Protein AF-A0A1R2BGS2-F1 (afdb_monomer_lite)

pLDDT: mean 71.62, std 20.68, range [29.89, 95.06]

Secondary structure (DSSP, 8-state):
----------PPP--------EEETTEEE-------HHHHHHHHHHHHHHHHHHHHHHHHHHHHHHHHHSPPPPGGG--PPPPS----HHHHHHHHHHHHHHHHHS-THHHHHHHHHHHHHHHHHHHHHHHTTTTS-HHHHHHHHHHHHHHHHHHHHHHHHHHTT-TTHHHHHHHHHHHHHHHHHHHTGGGGHHHHGGGTT---HHHHHHHHHHHHHHHHHHHHHHHHTTSS---------------HHHHHHHHTT--------------HHHHHHHHHHHHHHHHHHH-------------HHHHHHHHHHHHHTT-

Sequence (319 aa):
MVNKNKRKTKKPAKGTNKNILLQCGDIIYKLPIRSTPETKLYEQLMVELKEELEEIYFIYLEELIKRLKTPSNLLSTYEPKEFPYRIETNKINDLRNKVKKLIKGYSIKMIYNIFYITIHKFLTDIRQSLSAYENRSKDLLILSLAEALNALECSAKELGKITENMPEHAEIEAECEKITKSAFFEKILQHYEDILLQYLSCKSLIIQNMINLLKELKNPQISSEKHRNSFDSNSSSETSSNISCKSIEEIMSYIDGDGKTTQQKKTKKKSQKMQGLDKEIEKFQMLLETFKGEAVKLKPNLSNDWICSLKLRLKNNRN

Organism: NCBI:txid5963

Radius of gyration: 30.39 Å; chains: 1; bounding box: 82×94×70 Å

Structure (mmCIF, N/CA/C/O backbone):
data_AF-A0A1R2BGS2-F1
#
_entry.id   AF-A0A1R2BGS2-F1
#
loop_
_atom_site.group_PDB
_atom_site.id
_atom_site.type_symbol
_atom_site.label_atom_id
_atom_site.label_alt_id
_atom_site.label_comp_id
_atom_site.label_asym_id
_atom_site.label_entity_id
_atom_site.label_seq_id
_atom_site.pdbx_PDB_ins_code
_atom_site.Cartn_x
_atom_site.Cartn_y
_atom_site.Cartn_z
_atom_site.occupancy
_atom_site.B_iso_or_equiv
_atom_site.auth_seq_id
_atom_site.auth_comp_id
_atom_site.auth_asym_id
_atom_site.auth_atom_id
_atom_site.pdbx_PDB_model_num
ATOM 1 N N . MET A 1 1 ? -22.104 72.177 20.646 1.00 37.16 1 MET A N 1
ATOM 2 C CA . MET A 1 1 ? -21.686 71.627 19.337 1.00 37.16 1 MET A CA 1
ATOM 3 C C . MET A 1 1 ? -21.307 70.170 19.509 1.00 37.16 1 MET A C 1
ATOM 5 O O . MET A 1 1 ? -20.433 69.847 20.300 1.00 37.16 1 MET A O 1
ATOM 9 N N . VAL A 1 2 ? -22.041 69.306 18.817 1.00 32.56 2 VAL A N 1
ATOM 10 C CA . VAL A 1 2 ? -21.829 67.861 18.727 1.00 32.56 2 VAL A CA 1
ATOM 11 C C . VAL A 1 2 ? -20.697 67.613 17.736 1.00 32.56 2 VAL A C 1
ATOM 13 O O . VAL A 1 2 ? -20.792 68.087 16.610 1.00 32.56 2 VAL A O 1
ATOM 16 N N . ASN A 1 3 ? -19.683 66.829 18.107 1.00 29.89 3 ASN A N 1
ATOM 17 C CA . ASN A 1 3 ? -18.807 66.191 17.126 1.00 29.89 3 ASN A CA 1
ATOM 18 C C . ASN A 1 3 ? -18.808 64.674 17.336 1.00 29.89 3 ASN A C 1
ATOM 20 O O . ASN A 1 3 ? -18.080 64.105 18.146 1.00 29.89 3 ASN A O 1
ATOM 24 N N . LYS A 1 4 ? -19.700 64.029 16.579 1.00 36.19 4 LYS A N 1
ATOM 25 C CA . LYS A 1 4 ? -19.645 62.611 16.237 1.00 36.19 4 LYS A CA 1
ATOM 26 C C . LYS A 1 4 ? -18.516 62.439 15.221 1.00 36.19 4 LYS A C 1
ATOM 28 O O . LYS A 1 4 ? -18.566 63.101 14.196 1.00 36.19 4 LYS A O 1
ATOM 33 N N . ASN A 1 5 ? -17.595 61.496 15.431 1.00 33.12 5 ASN A N 1
ATOM 34 C CA . ASN A 1 5 ? -17.090 60.661 14.334 1.00 33.12 5 ASN A CA 1
ATOM 35 C C . ASN A 1 5 ? -16.391 59.380 14.825 1.00 33.12 5 ASN A C 1
ATOM 37 O O . ASN A 1 5 ? -15.199 59.324 15.097 1.00 33.12 5 ASN A O 1
ATOM 41 N N . LYS A 1 6 ? -17.221 58.334 14.922 1.00 36.44 6 LYS A N 1
ATOM 42 C CA . LYS A 1 6 ? -17.025 56.962 14.419 1.00 36.44 6 LYS A CA 1
ATOM 43 C C . LYS A 1 6 ? -15.587 56.411 14.421 1.00 36.44 6 LYS A C 1
ATOM 45 O O . LYS A 1 6 ? -14.926 56.369 13.385 1.00 36.44 6 LYS A O 1
ATOM 50 N N . ARG A 1 7 ? -15.189 55.773 15.528 1.00 34.81 7 ARG A N 1
ATOM 51 C CA . ARG A 1 7 ? -14.251 54.640 15.462 1.00 34.81 7 ARG A CA 1
ATOM 52 C C . ARG A 1 7 ? -14.978 53.459 14.813 1.00 34.81 7 ARG A C 1
ATOM 54 O O . ARG A 1 7 ? -15.899 52.896 15.398 1.00 34.81 7 ARG A O 1
ATOM 61 N N . LYS A 1 8 ? -14.588 53.110 13.584 1.00 36.62 8 LYS A N 1
ATOM 62 C CA . LYS A 1 8 ? -14.992 51.861 12.926 1.00 36.62 8 LYS A CA 1
ATOM 63 C C . LYS A 1 8 ? -14.414 50.695 13.732 1.00 36.62 8 LYS A C 1
ATOM 65 O O . LYS A 1 8 ? -13.235 50.379 13.600 1.00 36.62 8 LYS A O 1
ATOM 70 N N . THR A 1 9 ? -15.230 50.050 14.556 1.00 34.47 9 THR A N 1
ATOM 71 C CA . THR A 1 9 ? -14.930 48.710 15.058 1.00 34.47 9 THR A CA 1
ATOM 72 C C . THR A 1 9 ? -14.958 47.764 13.860 1.00 34.47 9 THR A C 1
ATOM 74 O O . THR A 1 9 ? -16.005 47.515 13.259 1.00 34.47 9 THR A O 1
ATOM 77 N N . LYS A 1 10 ? -13.779 47.283 13.445 1.00 35.72 10 LYS A N 1
ATOM 78 C CA . LYS A 1 10 ? -13.681 46.142 12.531 1.00 35.72 10 LYS A CA 1
ATOM 79 C C . LYS A 1 10 ? -14.466 45.001 13.178 1.00 35.72 10 LYS A C 1
ATOM 81 O O . LYS A 1 10 ? -14.095 44.535 14.251 1.00 35.72 10 LYS A O 1
ATOM 86 N N . LYS A 1 11 ? -15.563 44.583 12.540 1.00 36.84 11 LYS A N 1
ATOM 87 C CA . LYS A 1 11 ? -16.221 43.314 12.867 1.00 36.84 11 LYS A CA 1
ATOM 88 C C . LYS A 1 11 ? -15.147 42.221 12.812 1.00 36.84 11 LYS A C 1
ATOM 90 O O . LYS A 1 11 ? -14.384 42.222 11.840 1.00 36.84 11 LYS A O 1
ATOM 95 N N . PRO A 1 12 ? -15.060 41.314 13.799 1.00 35.19 12 PRO A N 1
ATOM 96 C CA . PRO A 1 12 ? -14.196 40.158 13.653 1.00 35.19 12 PRO A CA 1
ATOM 97 C C . PRO A 1 12 ? -14.675 39.410 12.410 1.00 35.19 12 PRO A C 1
ATOM 99 O O . PRO A 1 12 ? -15.870 39.133 12.256 1.00 35.19 12 PRO A O 1
ATOM 102 N N . ALA A 1 13 ? -13.754 39.193 11.473 1.00 35.19 13 ALA A N 1
ATOM 103 C CA . ALA A 1 13 ? -14.015 38.387 10.298 1.00 35.19 13 ALA A CA 1
ATOM 104 C C . ALA A 1 13 ? -14.604 37.052 10.765 1.00 35.19 13 ALA A C 1
ATOM 106 O O . ALA A 1 13 ? -14.090 36.448 11.708 1.00 35.19 13 ALA A O 1
ATOM 107 N N . LYS A 1 14 ? -15.716 36.644 10.137 1.00 36.31 14 LYS A N 1
ATOM 108 C CA . LYS A 1 14 ? -16.345 35.334 10.324 1.00 36.31 14 LYS A CA 1
ATOM 109 C C . LYS A 1 14 ? -15.242 34.281 10.378 1.00 36.31 14 LYS A C 1
ATOM 111 O O . LYS A 1 14 ? -14.540 34.088 9.387 1.00 36.31 14 LYS A O 1
ATOM 116 N N . GLY A 1 15 ? -15.096 33.649 11.541 1.00 33.12 15 GLY A N 1
ATOM 117 C CA . GLY A 1 15 ? -14.191 32.531 11.727 1.00 33.12 15 GLY A CA 1
ATOM 118 C C . GLY A 1 15 ? -14.473 31.493 10.653 1.00 33.12 15 GLY A C 1
ATOM 119 O O . GLY A 1 15 ? -15.601 31.023 10.500 1.00 33.12 15 GLY A O 1
ATOM 120 N N . THR A 1 16 ? -13.454 31.180 9.867 1.00 34.97 16 THR A N 1
ATOM 121 C CA . THR A 1 16 ? -13.433 29.983 9.043 1.00 34.97 16 THR A CA 1
ATOM 122 C C . THR A 1 16 ? -13.647 28.800 9.982 1.00 34.97 16 THR A C 1
ATOM 124 O O . THR A 1 16 ? -12.824 28.549 10.858 1.00 34.97 16 THR A O 1
ATOM 127 N N . ASN A 1 17 ? -14.780 28.105 9.841 1.00 37.28 17 ASN A N 1
ATOM 128 C CA . ASN A 1 17 ? -15.041 26.831 10.510 1.00 37.28 17 ASN A CA 1
ATOM 129 C C . ASN A 1 17 ? -13.946 25.837 10.093 1.00 37.28 17 ASN A C 1
ATOM 131 O O . ASN A 1 17 ? -14.041 25.190 9.045 1.00 37.28 17 ASN A O 1
ATOM 135 N N . LYS A 1 18 ? -12.880 25.755 10.892 1.00 45.91 18 LYS A N 1
ATOM 136 C CA . LYS A 1 18 ? -11.791 24.790 10.746 1.00 45.91 18 LYS A CA 1
ATOM 137 C C . LYS A 1 18 ? -12.262 23.431 11.272 1.00 45.91 18 LYS A C 1
ATOM 139 O O . LYS A 1 18 ? -11.853 23.006 12.339 1.00 45.91 18 LYS A O 1
ATOM 144 N N . ASN A 1 19 ? -13.119 22.760 10.507 1.00 51.31 19 ASN A N 1
ATOM 145 C CA . ASN A 1 19 ? -13.462 21.349 10.727 1.00 51.31 19 ASN A CA 1
ATOM 146 C C . ASN A 1 19 ? -12.681 20.458 9.748 1.00 51.31 19 ASN A C 1
ATOM 148 O O . ASN A 1 19 ? -13.255 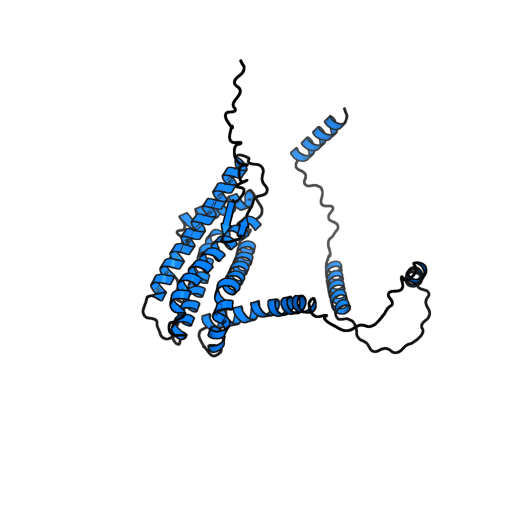19.534 9.188 1.00 51.31 19 ASN A O 1
ATOM 152 N N . ILE A 1 20 ? -11.427 20.794 9.434 1.00 52.06 20 ILE A N 1
ATOM 153 C CA . ILE A 1 20 ? -10.569 19.980 8.561 1.00 52.06 20 ILE A CA 1
ATOM 154 C C . ILE A 1 20 ? -9.674 19.164 9.477 1.00 52.06 20 ILE A C 1
ATOM 156 O O . ILE A 1 20 ? -8.876 19.748 10.204 1.00 52.06 20 ILE A O 1
ATOM 160 N N . LEU A 1 21 ? -9.850 17.846 9.467 1.00 58.34 21 LEU A N 1
ATOM 161 C CA . LEU A 1 21 ? -9.182 16.953 10.411 1.00 58.34 21 LEU A CA 1
ATOM 162 C C . LEU A 1 21 ? -8.123 16.078 9.758 1.00 58.34 21 LEU A C 1
ATOM 164 O O . LEU A 1 21 ? -7.076 15.842 10.345 1.00 58.34 21 LEU A O 1
ATOM 168 N N . LEU A 1 22 ? -8.368 15.644 8.525 1.00 59.66 22 LEU A N 1
ATOM 169 C CA . LEU A 1 22 ? -7.392 14.922 7.722 1.00 59.66 22 LEU A CA 1
ATOM 170 C C . LEU A 1 22 ? -7.464 15.486 6.301 1.00 59.66 22 LEU A C 1
ATOM 172 O O . LEU A 1 22 ? -8.553 15.594 5.730 1.00 59.66 22 LEU A O 1
ATOM 176 N N . GLN A 1 23 ? -6.317 15.890 5.757 1.00 55.41 23 GLN A N 1
ATOM 177 C CA . GLN A 1 23 ? -6.204 16.416 4.400 1.00 55.41 23 GLN A CA 1
ATOM 178 C C . GLN A 1 23 ? -5.128 15.652 3.628 1.00 55.41 23 GLN A C 1
ATOM 180 O O . GLN A 1 23 ? -4.013 15.485 4.122 1.00 55.41 23 GLN A O 1
ATOM 185 N N . CYS A 1 24 ? -5.466 15.225 2.412 1.00 45.88 24 CYS A N 1
ATOM 186 C CA . CYS A 1 24 ? -4.525 14.694 1.428 1.00 45.88 24 CYS A CA 1
ATOM 187 C C . CYS A 1 24 ? -4.836 15.319 0.065 1.00 45.88 24 CYS A C 1
ATOM 189 O O . CYS A 1 24 ? -5.821 14.948 -0.576 1.00 45.88 24 CYS A O 1
ATOM 191 N N . GLY A 1 25 ? -4.033 16.296 -0.367 1.00 57.59 25 GLY A N 1
ATOM 192 C CA . GLY A 1 25 ? -4.337 17.090 -1.563 1.00 57.59 25 GLY A CA 1
ATOM 193 C C . GLY A 1 25 ? -5.696 17.795 -1.442 1.00 57.59 25 GLY A C 1
ATOM 194 O O . GLY A 1 25 ? -5.944 18.501 -0.459 1.00 57.59 25 GLY A O 1
ATOM 195 N N . ASP A 1 26 ? -6.584 17.560 -2.412 1.00 47.06 26 ASP A N 1
ATOM 196 C CA . ASP A 1 26 ? -7.940 18.133 -2.464 1.00 47.06 26 ASP A CA 1
ATOM 197 C C . ASP A 1 26 ? -8.955 17.418 -1.554 1.00 47.06 26 ASP A C 1
ATOM 199 O O . ASP A 1 26 ? -10.082 17.883 -1.367 1.00 47.06 26 ASP A O 1
ATOM 203 N N . ILE A 1 27 ? -8.580 16.277 -0.969 1.00 49.72 27 ILE A N 1
ATOM 204 C CA . ILE A 1 27 ? -9.484 15.470 -0.152 1.00 49.72 27 ILE A CA 1
ATOM 205 C C . ILE A 1 27 ? -9.452 15.996 1.279 1.00 49.72 27 ILE A C 1
ATOM 207 O O . ILE A 1 27 ? -8.460 15.848 1.992 1.00 49.72 27 ILE A O 1
ATOM 211 N N . ILE A 1 28 ? -10.562 16.608 1.692 1.00 55.59 28 ILE A N 1
ATOM 212 C CA . ILE A 1 28 ? -10.767 17.171 3.027 1.00 55.59 28 ILE A CA 1
ATOM 213 C C . ILE A 1 28 ? -11.784 16.310 3.771 1.00 55.59 28 ILE A C 1
ATOM 215 O O . ILE A 1 28 ? -12.975 16.331 3.455 1.00 55.59 28 ILE A O 1
ATOM 219 N N . TYR A 1 29 ? -11.338 15.614 4.816 1.00 55.38 29 TYR A N 1
ATOM 220 C CA . TYR A 1 29 ? -12.243 14.936 5.735 1.00 55.38 29 TYR A CA 1
ATOM 221 C C . TYR A 1 29 ? -12.669 15.877 6.860 1.00 55.38 29 TYR A C 1
ATOM 223 O O . TYR A 1 29 ? -11.852 16.361 7.651 1.00 55.38 29 TYR A O 1
ATOM 231 N N . LYS A 1 30 ? -13.983 16.119 6.921 1.00 55.41 30 LYS A N 1
ATOM 232 C CA . LYS A 1 30 ? -14.640 16.836 8.014 1.00 55.41 30 LYS A CA 1
ATOM 233 C C . LYS A 1 30 ? -15.424 15.848 8.860 1.00 55.41 30 LYS A C 1
ATOM 235 O O . LYS A 1 30 ? -16.316 15.172 8.350 1.00 55.41 30 LYS A O 1
ATOM 240 N N . LEU A 1 31 ? -15.113 15.780 10.148 1.00 52.97 31 LEU A N 1
ATOM 241 C CA . LEU A 1 31 ? -15.917 15.007 11.085 1.00 52.97 31 LEU A CA 1
ATOM 242 C C . LEU A 1 31 ? -17.226 15.743 11.400 1.00 52.97 31 LEU A C 1
ATOM 244 O O . LEU A 1 31 ? -17.207 16.955 11.640 1.00 52.97 31 LEU A O 1
ATOM 248 N N . PRO A 1 32 ? -18.367 15.040 11.446 1.00 47.41 32 PRO A N 1
ATOM 249 C CA . PRO A 1 32 ? -19.623 15.609 11.899 1.00 47.41 32 PRO A CA 1
ATOM 250 C C . PRO A 1 32 ? -19.725 15.430 13.418 1.00 47.41 32 PRO A C 1
ATOM 252 O O . PRO A 1 32 ? -20.444 14.547 13.874 1.00 47.41 32 PRO A O 1
ATOM 255 N N . ILE A 1 33 ? -18.968 16.180 14.229 1.00 55.62 33 ILE A N 1
ATOM 256 C CA . ILE A 1 33 ? -19.011 15.958 15.685 1.00 55.62 33 ILE A CA 1
ATOM 257 C C . ILE A 1 33 ? -19.011 17.260 16.485 1.00 55.62 33 ILE A C 1
ATOM 259 O O . ILE A 1 33 ? -18.315 18.224 16.177 1.00 55.62 33 ILE A O 1
ATOM 263 N N . ARG A 1 34 ? -19.848 17.284 17.529 1.00 54.69 34 ARG A N 1
ATOM 264 C CA . ARG A 1 34 ? -19.859 18.312 18.575 1.00 54.69 34 ARG A CA 1
ATOM 265 C C . ARG A 1 34 ? -18.596 18.149 19.424 1.00 54.69 34 ARG A C 1
ATOM 267 O O . ARG A 1 34 ? -1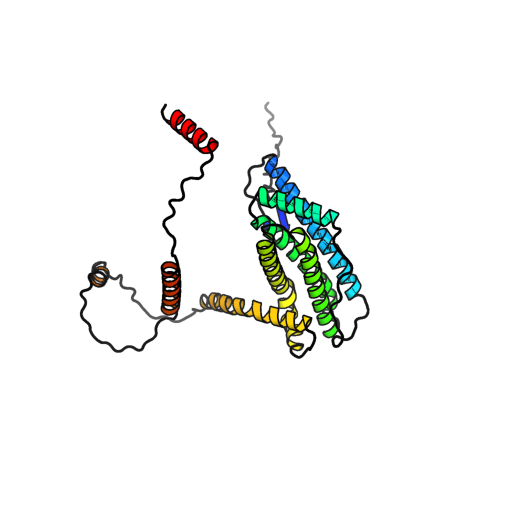8.355 17.060 19.921 1.00 54.69 34 ARG A O 1
ATOM 274 N N . SER A 1 35 ? -17.834 19.224 19.619 1.00 57.25 35 SER A N 1
ATOM 275 C CA . SER A 1 35 ? -16.598 19.230 20.416 1.00 57.25 35 SER A CA 1
ATOM 276 C C . SER A 1 35 ? -16.854 18.832 21.882 1.00 57.25 35 SER A C 1
ATOM 278 O O . SER A 1 35 ? -17.179 19.693 22.703 1.00 57.25 35 SER A O 1
ATOM 280 N N . THR A 1 36 ? -16.653 17.560 22.228 1.00 66.88 36 THR A N 1
ATOM 281 C CA . THR A 1 36 ? -16.534 17.065 23.609 1.00 66.88 36 THR A CA 1
ATOM 282 C C . THR A 1 36 ? -15.062 16.746 23.934 1.00 66.88 36 THR A C 1
ATOM 284 O O . THR A 1 36 ? -14.225 16.666 23.032 1.00 66.88 36 THR A O 1
ATOM 287 N N . PRO A 1 37 ? -14.679 16.593 25.215 1.00 66.06 37 PRO A N 1
ATOM 288 C CA . PRO A 1 37 ? -13.316 16.187 25.580 1.00 66.06 37 PRO A CA 1
ATOM 289 C C . PRO A 1 37 ? -12.913 14.827 24.989 1.00 66.06 37 PRO A C 1
ATOM 291 O O . PRO A 1 37 ? -11.786 14.660 24.531 1.00 66.06 37 PRO A O 1
ATOM 294 N N . GLU A 1 38 ? -13.852 13.882 24.936 1.00 66.81 38 GLU A N 1
ATOM 295 C CA . GLU A 1 38 ? -13.651 12.551 24.352 1.00 66.81 38 GLU A CA 1
ATOM 296 C C . GLU A 1 38 ? -13.412 12.623 22.841 1.00 66.81 38 GLU A C 1
ATOM 298 O O . GLU A 1 38 ? -12.536 11.933 22.321 1.00 66.81 38 GLU A O 1
ATOM 303 N N . THR A 1 39 ? -14.125 13.507 22.132 1.00 69.62 39 THR A N 1
ATOM 304 C CA . THR A 1 39 ? -13.922 13.675 20.688 1.00 69.62 39 THR A CA 1
ATOM 305 C C . THR A 1 39 ? -12.572 14.307 20.390 1.00 69.62 39 THR A C 1
ATOM 307 O O . THR A 1 39 ? -11.933 13.900 19.432 1.00 69.62 39 THR A O 1
ATOM 310 N N . LYS A 1 40 ? -12.076 15.223 21.232 1.00 73.88 40 LYS A N 1
ATOM 311 C CA . LYS A 1 40 ? -10.726 15.795 21.074 1.00 73.88 40 LYS A CA 1
ATOM 312 C C . LYS A 1 40 ? -9.619 14.756 21.248 1.00 73.88 40 LYS A C 1
ATOM 314 O O . LYS A 1 40 ? -8.672 14.745 20.470 1.00 73.88 40 LYS A O 1
ATOM 319 N N . LEU A 1 41 ? -9.746 13.870 22.239 1.00 74.88 41 LEU A N 1
ATOM 320 C CA . LEU A 1 41 ? -8.793 12.772 22.436 1.00 74.88 41 LEU A CA 1
ATOM 321 C C . LEU A 1 41 ? -8.789 11.826 21.224 1.00 74.88 41 LEU A C 1
ATOM 323 O O . LEU A 1 41 ? -7.743 11.355 20.788 1.00 74.88 41 LEU A O 1
ATOM 327 N N . TYR A 1 42 ? -9.969 11.570 20.661 1.00 76.56 42 TYR A N 1
ATOM 328 C CA . TYR A 1 42 ? -10.133 10.731 19.480 1.00 76.56 42 TYR A CA 1
ATOM 329 C C . TYR A 1 42 ? -9.536 11.375 18.217 1.00 76.56 42 TYR A C 1
ATOM 331 O O . TYR A 1 42 ? -8.832 10.719 17.453 1.00 76.56 42 TYR A O 1
ATOM 339 N N . GLU A 1 43 ? -9.777 12.672 18.019 1.00 77.69 43 GLU A N 1
ATOM 340 C CA . GLU A 1 43 ? -9.159 13.491 16.971 1.00 77.69 43 GLU A CA 1
ATOM 341 C C . GLU A 1 43 ? -7.636 13.437 17.034 1.00 77.69 43 GLU A C 1
ATOM 343 O O . GLU A 1 43 ? -6.986 13.193 16.018 1.00 77.69 43 GLU A O 1
ATOM 348 N N . GLN A 1 44 ? -7.079 13.576 18.233 1.00 83.38 44 GLN A N 1
ATOM 349 C CA . GLN A 1 44 ? -5.647 13.468 18.453 1.00 83.38 44 GLN A CA 1
ATOM 350 C C . GLN A 1 44 ? -5.114 12.073 18.087 1.00 83.38 44 GLN A C 1
ATOM 352 O O . GLN A 1 44 ? -4.152 11.979 17.333 1.00 83.38 44 GLN A O 1
ATOM 357 N N . LEU A 1 45 ? -5.782 10.995 18.516 1.00 85.69 45 LEU A N 1
ATOM 358 C CA . LEU A 1 45 ? -5.389 9.624 18.161 1.00 85.69 45 LEU A CA 1
ATOM 359 C C . LEU A 1 45 ? -5.395 9.371 16.645 1.00 85.69 45 LEU A C 1
ATOM 361 O O . LEU A 1 45 ? -4.569 8.607 16.150 1.00 85.69 45 LEU A O 1
ATOM 365 N N . MET A 1 46 ? -6.318 9.990 15.901 1.00 84.19 46 MET A N 1
ATOM 366 C CA . MET A 1 46 ? -6.347 9.880 14.438 1.00 84.19 46 MET A CA 1
ATOM 367 C C . MET A 1 46 ? -5.163 10.588 13.784 1.00 84.19 46 MET A C 1
ATOM 369 O O . MET A 1 46 ? -4.589 10.054 12.836 1.00 84.19 46 MET A O 1
ATOM 373 N N . VAL A 1 47 ? -4.815 11.780 14.273 1.00 86.50 47 VAL A N 1
ATOM 374 C CA . VAL A 1 47 ? -3.660 12.538 13.778 1.00 86.50 47 VAL A CA 1
ATOM 375 C C . VAL A 1 47 ? -2.369 11.785 14.086 1.00 86.50 47 VAL A C 1
ATOM 377 O O . VAL A 1 47 ? -1.596 11.546 13.166 1.00 86.50 47 VAL A O 1
ATOM 380 N N . GLU A 1 48 ? -2.196 11.316 15.323 1.00 90.06 48 GLU A N 1
ATOM 381 C CA . GLU A 1 48 ? -1.027 10.533 15.743 1.00 90.06 48 GLU A CA 1
ATOM 382 C C . GLU A 1 48 ? -0.872 9.256 14.908 1.00 90.06 48 GLU A C 1
ATOM 384 O O . GLU A 1 48 ? 0.203 8.992 14.373 1.00 90.06 48 GLU A O 1
ATOM 389 N N . LEU A 1 49 ? -1.952 8.482 14.723 1.00 91.62 49 LEU A N 1
ATOM 390 C CA . LEU A 1 49 ? -1.894 7.273 13.898 1.00 91.62 49 LEU A CA 1
ATOM 391 C C . LEU A 1 49 ? -1.525 7.603 12.446 1.00 91.62 49 LEU A C 1
ATOM 393 O O . LEU A 1 49 ? -0.704 6.910 11.851 1.00 91.62 49 LEU A O 1
ATOM 397 N N . LYS A 1 50 ? -2.118 8.652 11.864 1.00 91.81 50 LYS A N 1
ATOM 398 C CA . LYS A 1 50 ? -1.780 9.095 10.506 1.00 91.81 50 LYS A CA 1
ATOM 399 C C . LYS A 1 50 ? -0.299 9.466 10.405 1.00 91.81 50 LYS A C 1
ATOM 401 O O . LYS A 1 50 ? 0.356 9.029 9.466 1.00 91.81 50 LYS A O 1
ATOM 406 N N . GLU A 1 51 ? 0.210 10.278 11.325 1.00 91.56 51 GLU A N 1
ATOM 407 C CA . GLU A 1 51 ? 1.597 10.755 11.314 1.00 91.56 51 GLU A CA 1
ATOM 408 C C . GLU A 1 51 ? 2.597 9.605 11.458 1.00 91.56 51 GLU A C 1
ATOM 410 O O . GLU A 1 51 ? 3.557 9.536 10.695 1.00 91.56 51 GLU A O 1
ATOM 415 N N . GLU A 1 52 ? 2.338 8.646 12.347 1.00 93.94 52 GLU A N 1
ATOM 416 C CA . GLU A 1 52 ? 3.213 7.482 12.523 1.00 93.94 52 GLU A CA 1
ATOM 417 C C . GLU A 1 52 ? 3.202 6.542 11.307 1.00 93.94 52 GLU A C 1
ATOM 419 O O . GLU A 1 52 ? 4.238 5.978 10.949 1.00 93.94 52 GLU A O 1
ATOM 424 N N . LEU A 1 53 ? 2.054 6.384 10.639 1.00 93.56 53 LEU A N 1
ATOM 425 C CA . LEU A 1 53 ? 1.973 5.644 9.377 1.00 93.56 53 LEU A CA 1
ATOM 426 C C . LEU A 1 53 ? 2.723 6.370 8.251 1.00 93.56 53 LEU A C 1
ATOM 428 O O . LEU A 1 53 ? 3.429 5.728 7.475 1.00 93.56 53 LEU A O 1
ATOM 432 N N . GLU A 1 54 ? 2.602 7.697 8.164 1.00 93.81 54 GLU A N 1
ATOM 433 C CA . GLU A 1 54 ? 3.367 8.507 7.208 1.00 93.81 54 GLU A CA 1
ATOM 434 C C . GLU A 1 54 ? 4.876 8.418 7.459 1.00 93.81 54 GLU A C 1
ATOM 436 O O . GLU A 1 54 ? 5.638 8.324 6.501 1.00 93.81 54 GLU A O 1
ATOM 441 N N . GLU A 1 55 ? 5.313 8.395 8.718 1.00 93.88 55 GLU A N 1
ATOM 442 C CA . GLU A 1 55 ? 6.719 8.212 9.086 1.00 93.88 55 GLU A CA 1
ATOM 443 C C . GLU A 1 55 ? 7.248 6.847 8.619 1.00 93.88 55 GLU A C 1
ATOM 445 O O . GLU A 1 55 ? 8.331 6.763 8.042 1.00 93.88 55 GLU A O 1
ATOM 450 N N . ILE A 1 56 ? 6.467 5.776 8.802 1.00 94.12 56 ILE A N 1
ATOM 451 C CA . ILE A 1 56 ? 6.826 4.445 8.294 1.00 94.12 56 ILE A CA 1
ATOM 452 C C . ILE A 1 56 ? 6.975 4.487 6.769 1.00 94.12 56 ILE A C 1
ATOM 454 O O . ILE A 1 56 ? 8.006 4.066 6.245 1.00 94.12 56 ILE A O 1
ATOM 458 N N . TYR A 1 57 ? 5.988 5.030 6.052 1.00 95.06 57 TYR A N 1
ATOM 459 C CA . TYR A 1 57 ? 6.058 5.162 4.594 1.00 95.06 57 TYR A CA 1
ATOM 460 C C . TYR A 1 57 ? 7.236 6.025 4.131 1.00 95.06 57 TYR A C 1
ATOM 462 O O . TYR A 1 57 ? 7.857 5.717 3.115 1.00 95.06 57 TYR A O 1
ATOM 470 N N . PHE A 1 58 ? 7.590 7.066 4.884 1.00 94.69 58 PHE A N 1
ATOM 471 C CA . PHE A 1 58 ? 8.740 7.910 4.584 1.00 94.69 58 PHE A CA 1
ATOM 472 C C . PHE A 1 58 ? 10.058 7.123 4.624 1.00 94.69 58 PHE A C 1
ATOM 474 O O . PHE A 1 58 ? 10.876 7.270 3.720 1.00 94.69 58 PHE A O 1
ATOM 481 N N . ILE A 1 59 ? 10.239 6.215 5.589 1.00 94.94 59 ILE A N 1
ATOM 482 C CA . ILE A 1 59 ? 11.430 5.349 5.652 1.00 94.94 59 ILE A CA 1
ATOM 483 C C . ILE A 1 59 ? 11.528 4.453 4.404 1.00 94.94 59 ILE A C 1
ATOM 485 O O . ILE A 1 59 ? 12.604 4.309 3.818 1.00 94.94 59 ILE A O 1
ATOM 489 N N . TYR A 1 60 ? 10.402 3.888 3.953 1.00 94.75 60 TYR A N 1
ATOM 490 C CA . TYR A 1 60 ? 10.355 3.119 2.704 1.00 94.75 60 TYR A CA 1
ATOM 491 C C . TYR A 1 60 ? 10.659 3.977 1.476 1.00 94.75 60 TYR A C 1
ATOM 493 O O . TYR A 1 60 ? 11.368 3.522 0.577 1.00 94.75 60 TYR A O 1
ATOM 501 N N . LEU A 1 61 ? 10.157 5.213 1.438 1.00 94.31 61 LEU A N 1
ATOM 502 C CA . LEU A 1 61 ? 10.429 6.156 0.357 1.00 94.31 61 LEU A CA 1
ATOM 503 C C . LEU A 1 61 ? 11.920 6.504 0.283 1.00 94.31 61 LEU A C 1
ATOM 505 O O . LEU A 1 61 ? 12.500 6.483 -0.802 1.00 94.31 61 LEU A O 1
ATOM 509 N N . GLU A 1 62 ? 12.561 6.797 1.415 1.00 94.38 62 GLU A N 1
ATOM 510 C CA . GLU A 1 62 ? 13.995 7.094 1.449 1.00 94.38 62 GLU A CA 1
ATOM 511 C C . GLU A 1 62 ? 14.831 5.917 0.947 1.00 94.38 62 GLU A C 1
ATOM 513 O O . GLU A 1 62 ? 15.767 6.100 0.163 1.00 94.38 62 GLU A O 1
ATOM 518 N N . GLU A 1 63 ? 14.490 4.706 1.380 1.00 93.25 63 GLU A N 1
ATOM 519 C CA . GLU A 1 63 ? 15.178 3.494 0.949 1.00 93.25 63 GLU A CA 1
ATOM 520 C C . GLU A 1 63 ? 14.965 3.224 -0.545 1.00 93.25 63 GLU A C 1
ATOM 522 O O . GLU A 1 63 ? 15.920 2.910 -1.258 1.00 93.25 63 GLU A O 1
ATOM 527 N N . LEU A 1 64 ? 13.749 3.440 -1.056 1.00 92.75 64 LEU A N 1
ATOM 528 C CA . LEU A 1 64 ? 13.463 3.382 -2.487 1.00 92.75 64 LEU A CA 1
ATOM 529 C C . LEU A 1 64 ? 14.350 4.377 -3.246 1.00 92.75 64 LEU A C 1
ATOM 531 O O . LEU A 1 64 ? 15.050 3.992 -4.178 1.00 92.75 64 LEU A O 1
ATOM 535 N N . ILE A 1 65 ? 14.402 5.640 -2.816 1.00 91.44 65 ILE A N 1
ATOM 536 C CA . ILE A 1 65 ? 15.223 6.677 -3.457 1.00 91.44 65 ILE A CA 1
ATOM 537 C C . ILE A 1 65 ? 16.712 6.294 -3.458 1.00 91.44 65 ILE A C 1
ATOM 539 O O . ILE A 1 65 ? 17.407 6.555 -4.445 1.00 91.44 65 ILE A O 1
ATOM 543 N N . LYS A 1 66 ? 17.224 5.671 -2.388 1.00 90.19 66 LYS A N 1
ATOM 544 C CA . LYS A 1 66 ? 18.606 5.158 -2.341 1.00 90.19 66 LYS A CA 1
ATOM 545 C C . LYS A 1 66 ? 18.829 4.059 -3.382 1.00 90.19 66 LYS A C 1
ATOM 547 O O . LYS A 1 66 ? 19.810 4.114 -4.126 1.00 90.19 66 LYS A O 1
ATOM 552 N N . ARG A 1 67 ? 17.904 3.103 -3.490 1.00 88.12 67 ARG A N 1
ATOM 553 C CA . ARG A 1 67 ? 17.968 2.015 -4.479 1.00 88.12 67 ARG A CA 1
ATOM 554 C C . ARG A 1 67 ? 17.913 2.535 -5.912 1.00 88.12 67 ARG A C 1
ATOM 556 O O . ARG A 1 67 ? 18.743 2.130 -6.718 1.00 88.12 67 ARG A O 1
ATOM 563 N N . LEU A 1 68 ? 17.045 3.506 -6.203 1.00 87.38 68 LEU A N 1
ATOM 564 C CA . LEU A 1 68 ? 16.930 4.124 -7.533 1.00 87.38 68 LEU A CA 1
ATOM 565 C C . LEU A 1 68 ? 18.203 4.869 -7.982 1.00 87.38 68 LEU A C 1
ATOM 567 O O . LEU A 1 68 ? 18.444 5.025 -9.178 1.00 87.38 68 LEU A O 1
ATOM 571 N N . LYS A 1 69 ? 19.033 5.334 -7.038 1.00 84.81 69 LYS A N 1
ATOM 572 C CA . LYS A 1 69 ? 20.328 5.977 -7.329 1.00 84.81 69 LYS A CA 1
ATOM 573 C C . LYS A 1 69 ? 21.461 4.979 -7.574 1.00 84.81 69 LYS A C 1
ATOM 575 O O . LYS A 1 69 ? 22.502 5.371 -8.098 1.00 84.81 69 LYS A O 1
ATOM 580 N N . THR A 1 70 ? 21.289 3.721 -7.178 1.00 79.38 70 THR A N 1
ATOM 581 C CA . THR A 1 70 ? 22.319 2.688 -7.324 1.00 79.38 70 THR A CA 1
ATOM 582 C C . THR A 1 70 ? 22.364 2.234 -8.788 1.00 79.38 70 THR A C 1
ATOM 584 O O . THR A 1 70 ? 21.299 2.053 -9.382 1.00 79.38 70 THR A O 1
ATOM 587 N N . PRO A 1 71 ? 23.548 2.067 -9.412 1.00 63.91 71 PRO A N 1
ATOM 588 C CA . PRO A 1 71 ? 23.641 1.577 -10.785 1.00 63.91 71 PRO A CA 1
ATOM 589 C C . PRO A 1 71 ? 22.903 0.242 -10.912 1.00 63.91 71 PRO A C 1
ATOM 591 O O . PRO A 1 71 ? 23.169 -0.713 -10.183 1.00 63.91 71 PRO A O 1
ATOM 594 N N . SER A 1 72 ? 21.912 0.226 -11.796 1.00 64.94 72 SER A N 1
ATOM 595 C CA . SER A 1 72 ? 20.917 -0.833 -11.879 1.00 64.94 72 SER A CA 1
ATOM 596 C C . SER A 1 72 ? 21.456 -2.085 -12.564 1.00 64.94 72 SER A C 1
ATOM 598 O O . SER A 1 72 ? 22.149 -2.000 -13.580 1.00 64.94 72 SER A O 1
ATOM 600 N N . ASN A 1 73 ? 21.022 -3.247 -12.075 1.00 61.34 73 ASN A N 1
ATOM 601 C CA . ASN A 1 73 ? 21.084 -4.497 -12.827 1.00 61.34 73 ASN A CA 1
ATOM 602 C C . ASN A 1 73 ? 20.283 -4.383 -14.136 1.00 61.34 73 ASN A C 1
ATOM 604 O O . ASN A 1 73 ? 19.357 -3.579 -14.244 1.00 61.34 73 ASN A O 1
ATOM 608 N N . LEU A 1 74 ? 20.626 -5.206 -15.128 1.00 66.38 74 LEU A N 1
ATOM 609 C CA . LEU A 1 74 ? 19.819 -5.362 -16.338 1.00 66.38 74 LEU A CA 1
ATOM 610 C C . LEU A 1 74 ? 18.383 -5.763 -15.963 1.00 66.38 74 LEU A C 1
ATOM 612 O O . LEU A 1 74 ? 18.175 -6.590 -15.078 1.00 66.38 74 LEU A O 1
ATOM 616 N N . LEU A 1 75 ? 17.391 -5.231 -16.681 1.00 70.62 75 LEU A N 1
ATOM 617 C CA . LEU A 1 75 ? 15.972 -5.562 -16.488 1.00 70.62 75 LEU A CA 1
ATOM 618 C C . LEU A 1 75 ? 15.702 -7.078 -16.507 1.00 70.62 75 LEU A C 1
ATOM 620 O O . LEU A 1 75 ? 14.832 -7.576 -15.797 1.00 70.62 75 LEU A O 1
ATOM 624 N N . SER A 1 76 ? 16.475 -7.819 -17.303 1.00 67.88 76 SER A N 1
ATOM 625 C CA . SER A 1 76 ? 16.386 -9.274 -17.445 1.00 67.88 76 SER A CA 1
ATOM 626 C C . SER A 1 76 ? 16.806 -10.063 -16.201 1.00 67.88 76 SER A C 1
ATOM 628 O O . SER A 1 76 ? 16.435 -11.228 -16.091 1.00 67.88 76 SER A O 1
ATOM 630 N N . THR A 1 77 ? 17.558 -9.456 -15.282 1.00 71.19 77 THR A N 1
ATOM 631 C CA . THR A 1 77 ? 18.045 -10.082 -14.041 1.00 71.19 77 THR A CA 1
ATOM 632 C C . THR A 1 77 ? 17.454 -9.432 -12.792 1.00 71.19 77 THR A C 1
ATOM 634 O O . THR A 1 77 ? 17.955 -9.629 -11.685 1.00 71.19 77 THR A O 1
ATOM 637 N N . TYR A 1 78 ? 16.400 -8.628 -12.958 1.00 78.44 78 TYR A N 1
ATOM 638 C CA . TYR A 1 78 ? 15.748 -7.961 -11.846 1.00 78.44 78 TYR A CA 1
ATOM 639 C C . TYR A 1 78 ? 14.952 -8.945 -10.988 1.00 78.44 78 TYR A C 1
ATOM 641 O O . TYR A 1 78 ? 13.961 -9.524 -11.441 1.00 78.44 78 TYR A O 1
ATOM 649 N N . GLU A 1 79 ? 15.360 -9.054 -9.727 1.00 79.31 79 GLU A N 1
ATOM 650 C CA . GLU A 1 79 ? 14.638 -9.768 -8.682 1.00 79.31 79 GLU A CA 1
ATOM 651 C C . GLU A 1 79 ? 14.279 -8.794 -7.551 1.00 79.31 79 GLU A C 1
ATOM 653 O O . GLU A 1 79 ? 15.170 -8.085 -7.061 1.00 79.31 79 GLU A O 1
ATOM 658 N N . PRO A 1 80 ? 13.003 -8.745 -7.122 1.00 81.69 80 PRO A N 1
ATOM 659 C CA . PRO A 1 80 ? 12.583 -7.906 -6.007 1.00 81.69 80 PRO A CA 1
ATOM 660 C C . PRO A 1 80 ? 13.330 -8.294 -4.729 1.00 81.69 80 PRO A C 1
ATOM 662 O O . PRO A 1 80 ? 13.251 -9.431 -4.263 1.00 81.69 80 PRO A O 1
ATOM 665 N N . LYS A 1 81 ? 14.062 -7.343 -4.147 1.00 84.75 81 LYS A N 1
ATOM 666 C CA . LYS A 1 81 ? 14.754 -7.535 -2.867 1.00 84.75 81 LYS A CA 1
ATOM 667 C C . LYS A 1 81 ? 13.912 -6.985 -1.733 1.00 84.75 81 LYS A C 1
ATOM 669 O O . LYS A 1 81 ? 13.433 -5.852 -1.825 1.00 84.75 81 LYS A O 1
ATOM 674 N N . GLU A 1 82 ? 13.821 -7.723 -0.631 1.00 85.88 82 GLU A N 1
ATOM 675 C CA . GLU A 1 82 ? 13.167 -7.219 0.575 1.00 85.88 82 GLU A CA 1
ATOM 676 C C . GLU A 1 82 ? 13.793 -5.896 1.039 1.00 85.88 82 GLU A C 1
ATOM 678 O O . GLU A 1 82 ? 15.000 -5.660 0.906 1.00 85.88 82 GLU A O 1
ATOM 683 N N . PHE A 1 83 ? 12.959 -5.014 1.580 1.00 87.88 83 PHE A N 1
ATOM 684 C CA . PHE A 1 83 ? 13.417 -3.798 2.241 1.00 87.88 83 PHE A CA 1
ATOM 685 C C . PHE A 1 83 ? 13.986 -4.145 3.628 1.00 87.88 83 PHE A C 1
ATOM 687 O O . PHE A 1 83 ? 13.388 -4.950 4.343 1.00 87.88 83 PHE A O 1
ATOM 694 N N . PRO A 1 84 ? 15.133 -3.559 4.027 1.00 85.69 84 PRO A N 1
ATOM 695 C CA . PRO A 1 84 ? 15.795 -3.892 5.290 1.00 85.69 84 PRO A CA 1
ATOM 696 C C . PRO A 1 84 ? 15.004 -3.417 6.512 1.00 85.69 84 PRO A C 1
ATOM 698 O O . PRO A 1 84 ? 15.152 -3.972 7.599 1.00 85.69 84 PRO A O 1
ATOM 701 N N . TYR A 1 85 ? 14.177 -2.383 6.346 1.00 89.88 85 TYR A N 1
ATOM 702 C CA . TYR A 1 85 ? 13.390 -1.829 7.433 1.00 89.88 85 TYR A CA 1
ATOM 703 C C . TYR A 1 85 ? 12.297 -2.803 7.884 1.00 89.88 85 TYR A C 1
ATOM 705 O O . TYR A 1 85 ? 11.515 -3.308 7.077 1.00 89.88 85 TYR A O 1
ATOM 713 N N . ARG A 1 86 ? 12.237 -3.026 9.198 1.00 92.50 86 ARG A N 1
ATOM 714 C CA . ARG A 1 86 ? 11.191 -3.777 9.895 1.00 92.50 86 ARG A CA 1
ATOM 715 C C . ARG A 1 86 ? 10.691 -2.916 11.045 1.00 92.50 86 ARG A C 1
ATOM 717 O O . ARG A 1 86 ? 11.500 -2.310 11.747 1.00 92.50 86 ARG A O 1
ATOM 724 N N . ILE A 1 87 ? 9.376 -2.856 11.240 1.00 90.12 87 ILE A N 1
ATOM 725 C CA . ILE A 1 87 ? 8.809 -2.052 12.327 1.00 90.12 87 ILE A CA 1
ATOM 726 C C . ILE A 1 87 ? 9.128 -2.749 13.652 1.00 90.12 87 ILE A C 1
ATOM 728 O O . ILE A 1 87 ? 8.880 -3.944 13.816 1.00 90.12 87 ILE A O 1
ATOM 732 N N . GLU A 1 88 ? 9.671 -2.003 14.609 1.00 91.88 88 GLU A N 1
ATOM 733 C CA . GLU A 1 88 ? 9.968 -2.532 15.937 1.00 91.88 88 GLU A CA 1
ATOM 734 C C . GLU A 1 88 ? 8.704 -3.054 16.629 1.00 91.88 88 GLU A C 1
ATOM 736 O O . GLU A 1 88 ? 7.655 -2.406 16.612 1.00 91.88 88 GLU A O 1
ATOM 741 N N . THR A 1 89 ? 8.809 -4.190 17.322 1.00 92.75 89 THR A N 1
ATOM 742 C CA . THR A 1 89 ? 7.677 -4.836 18.010 1.00 92.75 89 THR A CA 1
ATOM 743 C C . THR A 1 89 ? 6.959 -3.896 18.981 1.00 92.75 89 THR A C 1
ATOM 745 O O . THR A 1 89 ? 5.733 -3.924 19.084 1.00 92.75 89 THR A O 1
ATOM 748 N N . ASN A 1 90 ? 7.704 -3.024 19.668 1.00 93.88 90 ASN A N 1
ATOM 749 C CA . ASN A 1 90 ? 7.131 -2.029 20.575 1.00 93.88 90 ASN A CA 1
ATOM 750 C C . ASN A 1 90 ? 6.274 -1.002 19.822 1.00 93.88 90 ASN A C 1
ATOM 752 O O . ASN A 1 90 ? 5.152 -0.727 20.245 1.00 93.88 90 ASN A O 1
ATOM 756 N N . LYS A 1 91 ? 6.756 -0.510 18.673 1.00 93.31 91 LYS A N 1
ATOM 757 C CA . LYS A 1 91 ? 6.010 0.407 17.800 1.00 93.31 91 LYS A CA 1
ATOM 758 C C . LYS A 1 91 ? 4.776 -0.275 17.201 1.00 93.31 91 LYS A C 1
ATOM 760 O O . LYS A 1 91 ? 3.700 0.312 17.216 1.00 93.31 91 LYS A O 1
ATOM 765 N N . ILE A 1 92 ? 4.886 -1.540 16.776 1.00 93.56 92 ILE A N 1
ATOM 766 C CA . ILE A 1 92 ? 3.735 -2.346 16.319 1.00 93.56 92 ILE A CA 1
ATOM 767 C C . ILE A 1 92 ? 2.669 -2.438 17.417 1.00 93.56 92 ILE A C 1
ATOM 769 O O . ILE A 1 92 ? 1.487 -2.223 17.153 1.00 93.56 92 ILE A O 1
ATOM 773 N N . ASN A 1 93 ? 3.068 -2.756 18.650 1.00 93.75 93 ASN A N 1
ATOM 774 C CA . ASN A 1 93 ? 2.139 -2.894 19.770 1.00 93.75 93 ASN A CA 1
ATOM 775 C C . ASN A 1 93 ? 1.454 -1.570 20.125 1.00 93.75 93 ASN A C 1
ATOM 777 O O . ASN A 1 93 ? 0.254 -1.562 20.410 1.00 93.75 93 ASN A O 1
ATOM 781 N N . ASP A 1 94 ? 2.190 -0.462 20.093 1.00 94.44 94 ASP A N 1
ATOM 782 C CA . ASP A 1 94 ? 1.632 0.861 20.352 1.00 94.44 94 ASP A CA 1
ATOM 783 C C . ASP A 1 94 ? 0.626 1.280 19.266 1.00 94.44 94 ASP A C 1
ATOM 785 O O . ASP A 1 94 ? -0.530 1.588 19.573 1.00 94.44 94 ASP A O 1
ATOM 789 N N . LEU A 1 95 ? 0.997 1.145 17.989 1.00 93.94 95 LEU A N 1
ATOM 790 C CA . LEU A 1 95 ? 0.106 1.373 16.846 1.00 93.94 95 LEU A CA 1
ATOM 791 C C . LEU A 1 95 ? -1.152 0.503 16.922 1.00 93.94 95 LEU A C 1
ATOM 793 O O . LEU A 1 95 ? -2.271 0.994 16.756 1.00 93.94 95 LEU A O 1
ATOM 797 N N . ARG A 1 96 ? -0.998 -0.782 17.258 1.00 93.81 96 ARG A N 1
ATOM 798 C CA . ARG A 1 96 ? -2.121 -1.708 17.448 1.00 93.81 96 ARG A CA 1
ATOM 799 C C . ARG A 1 96 ? -3.066 -1.223 18.541 1.00 93.81 96 ARG A C 1
ATOM 801 O O . ARG A 1 96 ? -4.285 -1.301 18.391 1.00 93.81 96 ARG A O 1
ATOM 808 N N . ASN A 1 97 ? -2.530 -0.709 19.646 1.00 92.19 97 ASN A N 1
ATOM 809 C CA . ASN A 1 97 ? -3.338 -0.155 20.727 1.00 92.19 97 ASN A CA 1
ATOM 810 C C . ASN A 1 97 ? -4.083 1.113 20.292 1.00 92.19 97 ASN A C 1
ATOM 812 O O . ASN A 1 97 ? -5.255 1.264 20.652 1.00 92.19 97 ASN A O 1
ATOM 816 N N . LYS A 1 98 ? -3.458 1.990 19.493 1.00 91.50 98 LYS A N 1
ATOM 817 C CA . LYS A 1 98 ? -4.132 3.154 18.893 1.00 91.50 98 LYS A CA 1
ATOM 818 C C . LYS A 1 98 ? -5.279 2.718 17.978 1.00 91.50 98 LYS A C 1
ATOM 820 O O . LYS A 1 98 ? -6.407 3.166 18.178 1.00 91.50 98 LYS A O 1
ATOM 825 N N . VAL A 1 99 ? -5.046 1.765 17.071 1.00 91.31 99 VAL A N 1
ATOM 826 C CA . VAL A 1 99 ? -6.087 1.206 16.185 1.00 91.31 99 VAL A CA 1
ATOM 827 C C . VAL A 1 99 ? -7.238 0.597 16.995 1.00 91.31 99 VAL A C 1
ATOM 829 O O . VAL A 1 99 ? -8.398 0.920 16.749 1.00 91.31 99 VAL A O 1
ATOM 832 N N . LYS A 1 100 ? -6.947 -0.203 18.030 1.00 90.31 100 LYS A N 1
ATOM 833 C CA . LYS A 1 100 ? -7.975 -0.768 18.927 1.00 90.31 100 LYS A CA 1
ATOM 834 C C . LYS A 1 100 ? -8.806 0.309 19.628 1.00 90.31 100 LYS A C 1
ATOM 836 O O . LYS A 1 100 ? -10.016 0.142 19.773 1.00 90.31 100 LYS A O 1
ATOM 841 N N . LYS A 1 101 ? -8.183 1.399 20.087 1.00 88.44 101 LYS A N 1
ATOM 842 C CA . LYS A 1 101 ? -8.899 2.531 20.702 1.00 88.44 101 LYS A CA 1
ATOM 843 C C . LYS A 1 101 ? -9.796 3.237 19.684 1.00 88.44 101 LYS A C 1
ATOM 845 O O . LYS A 1 101 ? -10.933 3.563 20.018 1.00 88.44 101 LYS A O 1
ATOM 850 N N . LEU A 1 102 ? -9.318 3.409 18.452 1.00 85.25 102 LEU A N 1
ATOM 851 C CA . LEU A 1 102 ? -10.081 4.040 17.376 1.00 85.25 102 LEU A CA 1
ATOM 852 C C . LEU A 1 102 ? -11.309 3.202 16.974 1.00 85.25 102 LEU A C 1
ATOM 854 O O . LEU A 1 102 ? -12.418 3.728 16.919 1.00 85.25 102 LEU A O 1
ATOM 858 N N . ILE A 1 103 ? -11.152 1.886 16.809 1.00 84.88 103 ILE A N 1
ATOM 859 C CA . ILE A 1 103 ? -12.265 0.969 16.488 1.00 84.88 103 ILE A CA 1
ATOM 860 C C . ILE A 1 103 ? -13.309 0.918 17.614 1.00 84.88 103 ILE A C 1
ATOM 862 O O . ILE A 1 103 ? -14.502 0.812 17.357 1.00 84.88 103 ILE A O 1
ATOM 866 N N . LYS A 1 104 ? -12.898 1.020 18.883 1.00 79.94 104 LYS A N 1
ATOM 867 C CA . LYS A 1 104 ? -13.855 1.060 20.004 1.00 79.94 104 LYS A CA 1
ATOM 868 C C . LYS A 1 104 ? -14.654 2.362 20.062 1.00 79.94 104 LYS A C 1
ATOM 870 O O . LYS A 1 104 ? -15.794 2.347 20.516 1.00 79.94 104 LYS A O 1
ATOM 875 N N . GLY A 1 105 ? -14.049 3.478 19.657 1.00 65.56 105 GLY A N 1
ATOM 876 C CA . GLY A 1 105 ? -14.688 4.795 19.683 1.00 65.56 105 GLY A CA 1
ATOM 877 C C . GLY A 1 105 ? -15.572 5.092 18.468 1.00 65.56 105 GLY A C 1
ATOM 878 O O . GLY A 1 105 ? -16.450 5.945 18.566 1.00 65.56 105 GLY A O 1
ATOM 879 N N . TYR A 1 106 ? -15.352 4.420 17.333 1.00 66.94 106 TYR A N 1
ATOM 880 C CA . TYR A 1 106 ? -15.951 4.757 16.036 1.00 66.94 106 TYR A CA 1
ATOM 881 C C . TYR A 1 106 ? -15.984 3.560 15.076 1.00 66.94 106 TYR A C 1
ATOM 883 O O . TYR A 1 106 ? -15.521 2.470 15.373 1.00 66.94 106 TYR A O 1
ATOM 891 N N . SER A 1 107 ? -16.532 3.766 13.877 1.00 71.19 107 SER A N 1
ATOM 892 C CA . SER A 1 107 ? -16.551 2.741 12.830 1.00 71.19 107 SER A CA 1
ATOM 893 C C . SER A 1 107 ? -15.151 2.445 12.283 1.00 71.19 107 SER A C 1
ATOM 895 O O . SER A 1 107 ? -14.363 3.358 12.034 1.00 71.19 107 SER A O 1
ATOM 897 N N . ILE A 1 108 ? -14.914 1.171 11.960 1.00 82.31 108 ILE A N 1
ATOM 898 C CA . ILE A 1 108 ? -13.743 0.667 11.230 1.00 82.31 108 ILE A CA 1
ATOM 899 C C . ILE A 1 108 ? -13.432 1.460 9.945 1.00 82.31 108 ILE A C 1
ATOM 901 O O . ILE A 1 108 ? -12.276 1.607 9.562 1.00 82.31 108 ILE A O 1
ATOM 905 N N . LYS A 1 109 ? -14.452 2.097 9.349 1.00 80.06 109 LYS A N 1
ATOM 906 C CA . LYS A 1 109 ? -14.326 3.014 8.206 1.00 80.06 109 LYS A CA 1
ATOM 907 C C . LYS A 1 109 ? -13.299 4.127 8.420 1.00 80.06 109 LYS A C 1
ATOM 909 O O . LYS A 1 109 ? -12.693 4.590 7.460 1.00 80.06 109 LYS A O 1
ATOM 914 N N . MET A 1 110 ? -13.088 4.566 9.659 1.00 78.38 110 MET A N 1
ATOM 915 C CA . MET A 1 110 ? -12.089 5.595 9.955 1.00 78.38 110 MET A CA 1
ATOM 916 C C . MET A 1 110 ? -10.662 5.094 9.812 1.00 78.38 110 MET A C 1
ATOM 918 O O . MET A 1 110 ? -9.809 5.844 9.346 1.00 78.38 110 MET A O 1
ATOM 922 N N . ILE A 1 111 ? -10.425 3.823 10.126 1.00 85.19 111 ILE A N 1
ATOM 923 C CA . ILE A 1 111 ? -9.142 3.173 9.876 1.00 85.19 111 ILE A CA 1
ATOM 924 C C . ILE A 1 111 ? -8.879 3.127 8.368 1.00 85.19 111 ILE A C 1
ATOM 926 O O . ILE A 1 111 ? -7.807 3.537 7.929 1.00 85.19 111 ILE A O 1
ATOM 930 N N . TYR A 1 112 ? -9.885 2.764 7.564 1.00 85.94 112 TYR A N 1
ATOM 931 C CA . TYR A 1 112 ? -9.766 2.761 6.099 1.00 85.94 112 TYR A CA 1
ATOM 932 C C . TYR A 1 112 ? -9.448 4.142 5.538 1.00 85.94 112 TYR A C 1
ATOM 934 O O . TYR A 1 112 ? -8.590 4.264 4.673 1.00 85.94 112 TYR A O 1
ATOM 942 N N . ASN A 1 113 ? -10.080 5.193 6.062 1.00 83.19 113 ASN A N 1
ATOM 943 C CA . ASN A 1 113 ? -9.804 6.560 5.624 1.00 83.19 113 ASN A CA 1
ATOM 944 C C . ASN A 1 113 ? -8.371 6.997 5.945 1.00 83.19 113 ASN A C 1
ATOM 946 O O . ASN A 1 113 ? -7.747 7.669 5.125 1.00 83.19 113 ASN A O 1
ATOM 950 N N . ILE A 1 114 ? -7.846 6.624 7.116 1.00 86.81 114 ILE A N 1
ATOM 951 C CA . ILE A 1 114 ? -6.458 6.924 7.479 1.00 86.81 114 ILE A CA 1
ATOM 952 C C . ILE A 1 114 ? -5.507 6.198 6.526 1.00 86.81 114 ILE A C 1
ATOM 954 O O . ILE A 1 114 ? -4.657 6.854 5.931 1.00 86.81 114 ILE A O 1
ATOM 958 N N . PHE A 1 115 ? -5.692 4.891 6.315 1.00 86.31 115 PHE A N 1
ATOM 959 C CA . PHE A 1 115 ? -4.877 4.121 5.369 1.00 86.31 115 PHE A CA 1
ATOM 960 C C . PHE A 1 115 ? -4.962 4.672 3.946 1.00 86.31 115 PHE A C 1
ATOM 962 O O . PHE A 1 115 ? -3.940 4.858 3.297 1.00 86.31 115 PHE A O 1
ATOM 969 N N . TYR A 1 116 ? -6.163 5.003 3.476 1.00 87.00 116 TYR A N 1
ATOM 970 C CA . TYR A 1 116 ? -6.365 5.631 2.175 1.00 87.00 116 TYR A CA 1
ATOM 971 C C . TYR A 1 116 ? -5.541 6.915 2.044 1.00 87.00 116 TYR A C 1
ATOM 973 O O . TYR A 1 116 ? -4.795 7.082 1.084 1.00 87.00 116 TYR A O 1
ATOM 981 N N . ILE A 1 117 ? -5.619 7.809 3.029 1.00 87.56 117 ILE A N 1
ATOM 982 C CA . ILE A 1 117 ? -4.877 9.074 3.016 1.00 87.56 117 ILE A CA 1
ATOM 983 C C . ILE A 1 117 ? -3.365 8.837 2.983 1.00 87.56 117 ILE A C 1
ATOM 985 O O . ILE A 1 117 ? -2.670 9.458 2.176 1.00 87.56 117 ILE A O 1
ATOM 989 N N . THR A 1 118 ? -2.851 7.946 3.828 1.00 91.06 118 THR A N 1
ATOM 990 C CA . THR A 1 118 ? -1.406 7.714 3.932 1.00 91.06 118 THR A CA 1
ATOM 991 C C . THR A 1 118 ? -0.847 6.997 2.705 1.00 91.06 118 THR A C 1
ATOM 993 O O . THR A 1 118 ? 0.183 7.421 2.183 1.00 91.06 118 THR A O 1
ATOM 996 N N . ILE A 1 119 ? -1.565 6.009 2.161 1.00 92.12 119 ILE A N 1
ATOM 997 C CA . ILE A 1 119 ? -1.214 5.332 0.903 1.00 92.12 119 ILE A CA 1
ATOM 998 C C . ILE A 1 119 ? -1.213 6.324 -0.264 1.00 92.12 119 ILE A C 1
ATOM 1000 O O . ILE A 1 119 ? -0.260 6.367 -1.041 1.00 92.12 119 ILE A O 1
ATOM 1004 N N . HIS A 1 120 ? -2.253 7.155 -0.394 1.00 90.62 120 HIS A N 1
ATOM 1005 C CA . HIS A 1 120 ? -2.327 8.132 -1.483 1.00 90.62 120 HIS A CA 1
ATOM 1006 C C . HIS A 1 120 ? -1.190 9.153 -1.423 1.00 90.62 120 HIS A C 1
ATOM 1008 O O . HIS A 1 120 ? -0.654 9.523 -2.473 1.00 90.62 120 HIS A O 1
ATOM 1014 N N . LYS A 1 121 ? -0.813 9.602 -0.221 1.00 90.62 121 LYS A N 1
ATOM 1015 C CA . LYS A 1 121 ? 0.349 10.474 -0.027 1.00 90.62 121 LYS A CA 1
ATOM 1016 C C . LYS A 1 121 ? 1.635 9.762 -0.448 1.00 90.62 121 LYS A C 1
ATOM 1018 O O . LYS A 1 121 ? 2.322 10.258 -1.334 1.00 90.62 121 LYS A O 1
ATOM 1023 N N . PHE A 1 122 ? 1.888 8.566 0.083 1.00 94.25 122 PHE A N 1
ATOM 1024 C CA . PHE A 1 122 ? 3.074 7.773 -0.244 1.00 94.25 122 PHE A CA 1
ATOM 1025 C C . PHE A 1 122 ? 3.233 7.546 -1.754 1.00 94.25 122 PHE A C 1
ATOM 1027 O O . PHE A 1 122 ? 4.299 7.779 -2.318 1.00 94.25 122 PHE A O 1
ATOM 1034 N N . LEU A 1 123 ? 2.152 7.179 -2.443 1.00 94.00 123 LEU A N 1
ATOM 1035 C CA . LEU A 1 123 ? 2.160 6.978 -3.893 1.00 94.00 123 LEU A CA 1
ATOM 1036 C C . LEU A 1 123 ? 2.344 8.272 -4.688 1.00 94.00 123 LEU A C 1
ATOM 1038 O O . LEU A 1 123 ? 2.917 8.250 -5.778 1.00 94.00 123 LEU A O 1
ATOM 1042 N N . THR A 1 124 ? 1.875 9.402 -4.159 1.00 91.75 124 THR A N 1
ATOM 1043 C CA . THR A 1 124 ? 2.129 10.718 -4.758 1.00 91.75 124 THR A CA 1
ATOM 1044 C C . THR A 1 124 ? 3.615 11.067 -4.666 1.00 91.75 124 THR A C 1
ATOM 1046 O O . THR A 1 124 ? 4.203 11.477 -5.668 1.00 91.75 124 THR A O 1
ATOM 1049 N N . ASP A 1 125 ? 4.240 10.814 -3.516 1.00 92.19 125 ASP A N 1
ATOM 1050 C CA . ASP A 1 125 ? 5.669 11.063 -3.297 1.00 92.19 125 ASP A CA 1
ATOM 1051 C C . ASP A 1 125 ? 6.549 10.118 -4.144 1.00 92.19 125 ASP A C 1
ATOM 1053 O O . ASP A 1 125 ? 7.548 10.539 -4.741 1.00 92.19 125 ASP A O 1
ATOM 1057 N N . ILE A 1 126 ? 6.141 8.849 -4.286 1.00 93.62 126 ILE A N 1
ATOM 1058 C CA . ILE A 1 126 ? 6.762 7.898 -5.221 1.00 93.62 126 ILE A CA 1
ATOM 1059 C C . ILE A 1 126 ? 6.665 8.421 -6.653 1.00 93.62 126 ILE A C 1
ATOM 1061 O O . ILE A 1 126 ? 7.679 8.473 -7.347 1.00 93.62 126 ILE A O 1
ATOM 1065 N N . ARG A 1 127 ? 5.476 8.829 -7.112 1.00 91.44 127 ARG A N 1
ATOM 1066 C CA . ARG A 1 127 ? 5.287 9.336 -8.480 1.00 91.44 127 ARG A CA 1
ATOM 1067 C C . ARG A 1 127 ? 6.190 10.538 -8.756 1.00 91.44 127 ARG A C 1
ATOM 1069 O O . ARG A 1 127 ? 6.823 10.591 -9.806 1.00 91.44 127 ARG A O 1
ATOM 1076 N N . GLN A 1 128 ? 6.287 11.474 -7.814 1.00 91.06 128 GLN A N 1
ATOM 1077 C CA . GLN A 1 128 ? 7.185 12.623 -7.933 1.00 91.06 128 GLN A CA 1
ATOM 1078 C C . GLN A 1 128 ? 8.660 12.196 -8.002 1.00 91.06 128 GLN A C 1
ATOM 1080 O O . GLN A 1 128 ? 9.452 12.778 -8.744 1.00 91.06 128 GLN A O 1
ATOM 1085 N N . SER A 1 129 ? 9.036 11.151 -7.266 1.00 89.62 129 SER A N 1
ATOM 1086 C CA . SER A 1 129 ? 10.385 10.586 -7.340 1.00 89.62 129 SER A CA 1
ATOM 1087 C C . SER A 1 129 ? 10.650 9.932 -8.701 1.00 89.62 129 SER A C 1
ATOM 1089 O O . SER A 1 129 ? 11.726 10.116 -9.268 1.00 89.62 129 SER A O 1
ATOM 1091 N N . LEU A 1 130 ? 9.662 9.227 -9.261 1.00 89.50 130 LEU A N 1
ATOM 1092 C CA . LEU A 1 130 ? 9.742 8.569 -10.567 1.00 89.50 130 LEU A CA 1
ATOM 1093 C C . LEU A 1 130 ? 9.781 9.557 -11.739 1.00 89.50 130 LEU A C 1
ATOM 1095 O O . LEU A 1 130 ? 10.480 9.286 -12.715 1.00 89.50 130 LEU A O 1
ATOM 1099 N N . SER A 1 131 ? 9.134 10.726 -11.640 1.00 88.12 131 SER A N 1
ATOM 1100 C CA . SER A 1 131 ? 9.152 11.722 -12.725 1.00 88.12 131 SER A CA 1
ATOM 1101 C C . SER A 1 131 ? 10.564 12.212 -13.072 1.00 88.12 131 SER A C 1
ATOM 1103 O O . SER A 1 131 ? 10.841 12.567 -14.214 1.00 88.12 131 SER A O 1
ATOM 1105 N N . ALA A 1 132 ? 11.508 12.156 -12.124 1.00 84.12 132 ALA A N 1
ATOM 1106 C CA . ALA A 1 132 ? 12.916 12.475 -12.383 1.00 84.12 132 ALA A CA 1
ATOM 1107 C C . ALA A 1 132 ? 13.623 11.462 -13.314 1.00 84.12 132 ALA A C 1
ATOM 1109 O O . ALA A 1 132 ? 14.707 11.744 -13.834 1.00 84.12 132 ALA A O 1
ATOM 1110 N N . TYR A 1 133 ? 13.025 10.288 -13.525 1.00 80.69 133 TYR A N 1
ATOM 1111 C CA . TYR A 1 133 ? 13.557 9.195 -14.337 1.00 80.69 133 TYR A CA 1
ATOM 1112 C C . TYR A 1 133 ? 12.819 9.032 -15.675 1.00 80.69 133 TYR A C 1
ATOM 1114 O O . TYR A 1 133 ? 13.264 8.242 -16.502 1.00 80.69 133 TYR A O 1
ATOM 1122 N N . GLU A 1 134 ? 11.760 9.808 -15.936 1.00 82.12 134 GLU A N 1
ATOM 1123 C CA . GLU A 1 134 ? 10.964 9.733 -17.177 1.00 82.12 134 GLU A CA 1
ATOM 1124 C C . GLU A 1 134 ? 11.787 9.985 -18.442 1.00 82.12 134 GLU A C 1
ATOM 1126 O O . GLU A 1 134 ? 11.588 9.326 -19.457 1.00 82.12 134 GLU A O 1
ATOM 1131 N N . ASN A 1 135 ? 12.759 10.896 -18.360 1.00 80.31 135 ASN A N 1
ATOM 1132 C CA . ASN A 1 135 ? 13.627 11.255 -19.485 1.00 80.31 135 ASN A CA 1
ATOM 1133 C C . ASN A 1 135 ? 14.867 10.351 -19.615 1.00 80.31 135 ASN A C 1
ATOM 1135 O O . ASN A 1 135 ? 15.741 10.620 -20.440 1.00 80.31 135 ASN A O 1
ATOM 1139 N N . ARG A 1 136 ? 14.996 9.315 -18.774 1.00 80.81 136 ARG A N 1
ATOM 1140 C CA . ARG A 1 136 ? 16.092 8.336 -18.856 1.00 80.81 136 ARG A CA 1
ATOM 1141 C C . ARG A 1 136 ? 15.703 7.177 -19.785 1.00 80.81 136 ARG A C 1
ATOM 1143 O O . ARG A 1 136 ? 14.790 7.290 -20.597 1.00 80.81 136 ARG A O 1
ATOM 1150 N N . SER A 1 137 ? 16.427 6.057 -19.721 1.00 85.19 137 SER A N 1
ATOM 1151 C CA . SER A 1 137 ? 16.077 4.883 -20.521 1.00 85.19 137 SER A CA 1
ATOM 1152 C C . SER A 1 137 ? 14.766 4.252 -20.041 1.00 85.19 137 SER A C 1
ATOM 1154 O O . SER A 1 137 ? 14.469 4.219 -18.845 1.00 85.19 137 SER A O 1
ATOM 1156 N N . LYS A 1 138 ? 13.994 3.700 -20.985 1.00 86.44 138 LYS A N 1
ATOM 1157 C CA . LYS A 1 138 ? 12.736 2.997 -20.688 1.00 86.44 138 LYS A CA 1
ATOM 1158 C C . LYS A 1 138 ? 12.946 1.822 -19.732 1.00 86.44 138 LYS A C 1
ATOM 1160 O O . LYS A 1 138 ? 12.162 1.651 -18.807 1.00 86.44 138 LYS A O 1
ATOM 1165 N N . ASP A 1 139 ? 14.040 1.079 -19.898 1.00 84.12 139 ASP A N 1
ATOM 1166 C CA . ASP A 1 139 ? 14.383 -0.038 -19.011 1.00 84.12 139 ASP A CA 1
ATOM 1167 C C . ASP A 1 139 ? 14.615 0.428 -17.569 1.00 84.12 139 ASP A C 1
ATOM 1169 O O . ASP A 1 139 ? 14.127 -0.204 -16.635 1.00 84.12 139 ASP A O 1
ATOM 1173 N N . LEU A 1 140 ? 15.304 1.560 -17.379 1.00 84.12 140 LEU A N 1
ATOM 1174 C CA . LEU A 1 140 ? 15.499 2.151 -16.052 1.00 84.12 140 LEU A CA 1
ATOM 1175 C C . LEU A 1 140 ? 14.175 2.597 -15.436 1.00 84.12 140 LEU A C 1
ATOM 1177 O O . LEU A 1 140 ? 13.968 2.413 -14.238 1.00 84.12 140 LEU A O 1
ATOM 1181 N N . LEU A 1 141 ? 13.274 3.169 -16.234 1.00 88.50 141 LEU A N 1
ATOM 1182 C CA . LEU A 1 141 ? 11.960 3.581 -15.753 1.00 88.50 141 LEU A CA 1
ATOM 1183 C C . LEU A 1 141 ? 11.112 2.373 -15.330 1.00 88.50 141 LEU A C 1
ATOM 1185 O O . LEU A 1 141 ? 10.530 2.395 -14.250 1.00 88.50 141 LEU A O 1
ATOM 1189 N N . ILE A 1 142 ? 11.098 1.292 -16.116 1.00 89.62 142 ILE A N 1
ATOM 1190 C CA . ILE A 1 142 ? 10.403 0.049 -15.752 1.00 89.62 142 ILE A CA 1
ATOM 1191 C C . ILE A 1 142 ? 11.001 -0.583 -14.490 1.00 89.62 142 ILE A C 1
ATOM 1193 O O . ILE A 1 142 ? 10.250 -1.006 -13.613 1.00 89.62 142 ILE A O 1
ATOM 1197 N N . LEU A 1 143 ? 12.329 -0.611 -14.359 1.00 88.25 143 LEU A N 1
ATOM 1198 C CA . LEU A 1 143 ? 12.995 -1.049 -13.128 1.00 88.25 143 LEU A CA 1
ATOM 1199 C C . LEU A 1 143 ? 12.574 -0.200 -11.927 1.00 88.25 143 LEU A C 1
ATOM 1201 O O . LEU A 1 143 ? 12.301 -0.730 -10.855 1.00 88.25 143 LEU A O 1
ATOM 1205 N N . SER A 1 144 ? 12.475 1.113 -12.122 1.00 90.31 144 SER A N 1
ATOM 1206 C CA . SER A 1 144 ? 12.062 2.040 -11.068 1.00 90.31 144 SER A CA 1
ATOM 1207 C C . SER A 1 144 ? 10.606 1.812 -10.651 1.00 90.31 144 SER A C 1
ATOM 1209 O O . SER A 1 144 ? 10.290 1.868 -9.465 1.00 90.31 144 SER A O 1
ATOM 1211 N N . LEU A 1 145 ? 9.725 1.501 -11.608 1.00 91.75 145 LEU A N 1
ATOM 1212 C CA . LEU A 1 145 ? 8.333 1.124 -11.348 1.00 91.75 145 LEU A CA 1
ATOM 1213 C C . LEU A 1 145 ? 8.228 -0.208 -10.599 1.00 91.75 145 LEU A C 1
ATOM 1215 O O . LEU A 1 145 ? 7.433 -0.325 -9.668 1.00 91.75 145 LEU A O 1
ATOM 1219 N N . ALA A 1 146 ? 9.055 -1.190 -10.962 1.00 90.62 146 ALA A N 1
ATOM 1220 C CA . ALA A 1 146 ? 9.120 -2.466 -10.261 1.00 90.62 146 ALA A CA 1
ATOM 1221 C C . ALA A 1 146 ? 9.599 -2.291 -8.808 1.00 90.62 146 ALA A C 1
ATOM 1223 O O . ALA A 1 146 ? 8.970 -2.817 -7.893 1.00 90.62 146 ALA A O 1
ATOM 1224 N N . GLU A 1 147 ? 10.643 -1.489 -8.574 1.00 91.12 147 GLU A N 1
ATOM 1225 C CA . GLU A 1 147 ? 11.094 -1.137 -7.219 1.00 91.12 147 GLU A CA 1
ATOM 1226 C C . GLU A 1 147 ? 10.014 -0.388 -6.426 1.00 91.12 147 GLU A C 1
ATOM 1228 O O . GLU A 1 147 ? 9.838 -0.642 -5.235 1.00 91.12 147 GLU A O 1
ATOM 1233 N N . ALA A 1 148 ? 9.251 0.498 -7.072 1.00 92.75 148 ALA A N 1
ATOM 1234 C CA . ALA A 1 148 ? 8.146 1.205 -6.432 1.00 92.75 148 ALA A CA 1
ATOM 1235 C C . ALA A 1 148 ? 7.020 0.257 -5.988 1.00 92.75 148 ALA A C 1
ATOM 1237 O O . ALA A 1 148 ? 6.530 0.382 -4.863 1.00 92.75 148 ALA A O 1
ATOM 1238 N N . LEU A 1 149 ? 6.633 -0.711 -6.830 1.00 91.88 149 LEU A N 1
ATOM 1239 C CA . LEU A 1 149 ? 5.661 -1.738 -6.444 1.00 91.88 149 LEU A CA 1
ATOM 1240 C C . LEU A 1 149 ? 6.200 -2.598 -5.294 1.00 91.88 149 LEU A C 1
ATOM 1242 O O . LEU A 1 149 ? 5.497 -2.820 -4.313 1.00 91.88 149 LEU A O 1
ATOM 1246 N N . ASN A 1 150 ? 7.464 -3.013 -5.368 1.00 91.38 150 ASN A N 1
ATOM 1247 C CA . ASN A 1 150 ? 8.108 -3.791 -4.311 1.00 91.38 150 ASN A CA 1
ATOM 1248 C C . ASN A 1 150 ? 8.142 -3.030 -2.967 1.00 91.38 150 ASN A C 1
ATOM 1250 O O . ASN A 1 150 ? 7.868 -3.608 -1.915 1.00 91.38 150 ASN A O 1
ATOM 1254 N N . ALA A 1 151 ? 8.422 -1.722 -2.984 1.00 92.94 151 ALA A N 1
ATOM 1255 C CA . ALA A 1 151 ? 8.372 -0.870 -1.793 1.00 92.94 151 ALA A CA 1
ATOM 1256 C C . ALA A 1 151 ? 6.959 -0.807 -1.190 1.00 92.94 151 ALA A C 1
ATOM 1258 O O . ALA A 1 151 ? 6.785 -0.876 0.032 1.00 92.94 151 ALA A O 1
ATOM 1259 N N . LEU A 1 152 ? 5.941 -0.707 -2.046 1.00 93.12 152 LEU A N 1
ATOM 1260 C CA . LEU A 1 152 ? 4.541 -0.698 -1.636 1.00 93.12 152 LEU A CA 1
ATOM 1261 C C . LEU A 1 152 ? 4.118 -2.036 -1.014 1.00 93.12 152 LEU A C 1
ATOM 1263 O O . LEU A 1 152 ? 3.532 -2.043 0.063 1.00 93.12 152 LEU A O 1
ATOM 1267 N N . GLU A 1 153 ? 4.466 -3.161 -1.635 1.00 91.56 153 GLU A N 1
ATOM 1268 C CA . GLU A 1 153 ? 4.163 -4.499 -1.112 1.00 91.56 153 GLU A CA 1
ATOM 1269 C C . GLU A 1 153 ? 4.887 -4.767 0.218 1.00 91.56 153 GLU A C 1
ATOM 1271 O O . GLU A 1 153 ? 4.280 -5.243 1.180 1.00 91.56 153 GLU A O 1
ATOM 1276 N N . CYS A 1 154 ? 6.170 -4.400 0.317 1.00 92.31 154 CYS A N 1
ATOM 1277 C CA . CYS A 1 154 ? 6.943 -4.558 1.549 1.00 92.31 154 CYS A CA 1
ATOM 1278 C C . CYS A 1 154 ? 6.386 -3.704 2.697 1.00 92.31 154 CYS A C 1
ATOM 1280 O O . CYS A 1 154 ? 6.269 -4.194 3.822 1.00 92.31 154 CYS A O 1
ATOM 1282 N N . SER A 1 155 ? 6.034 -2.444 2.424 1.00 93.31 155 SER A N 1
ATOM 1283 C CA . SER A 1 155 ? 5.443 -1.559 3.436 1.00 93.31 155 SER A CA 1
ATOM 1284 C C . SER A 1 155 ? 4.055 -2.035 3.865 1.00 93.31 155 SER A C 1
ATOM 1286 O O . SER A 1 155 ? 3.782 -2.084 5.064 1.00 93.31 155 SER A O 1
ATOM 1288 N N . ALA A 1 156 ? 3.209 -2.479 2.931 1.00 91.69 156 ALA A N 1
ATOM 1289 C CA . ALA A 1 156 ? 1.902 -3.054 3.242 1.00 91.69 156 ALA A CA 1
ATOM 1290 C C . ALA A 1 156 ? 2.020 -4.293 4.145 1.00 91.69 156 ALA A C 1
ATOM 1292 O O . ALA A 1 156 ? 1.296 -4.400 5.134 1.00 91.69 156 ALA A O 1
ATOM 1293 N N . LYS A 1 157 ? 2.984 -5.184 3.872 1.00 91.56 157 LYS A N 1
ATOM 1294 C CA . LYS A 1 157 ? 3.249 -6.372 4.697 1.00 91.56 157 LYS A CA 1
ATOM 1295 C C . LYS A 1 157 ? 3.654 -6.013 6.129 1.00 91.56 157 LYS A C 1
ATOM 1297 O O . LYS A 1 157 ? 3.163 -6.627 7.073 1.00 91.56 157 LYS A O 1
ATOM 1302 N N . GLU A 1 158 ? 4.535 -5.030 6.317 1.00 92.25 158 GLU A N 1
ATOM 1303 C CA . GLU A 1 158 ? 4.909 -4.589 7.668 1.00 92.25 158 GLU A CA 1
ATOM 1304 C C . GLU A 1 158 ? 3.750 -3.887 8.387 1.00 92.25 158 GLU A C 1
ATOM 1306 O O . GLU A 1 158 ? 3.522 -4.143 9.568 1.00 92.25 158 GLU A O 1
ATOM 1311 N N . LEU A 1 159 ? 2.974 -3.055 7.688 1.00 91.00 159 LEU A N 1
ATOM 1312 C CA . LEU A 1 159 ? 1.799 -2.395 8.260 1.00 91.00 159 LEU A CA 1
ATOM 1313 C C . LEU A 1 159 ? 0.685 -3.386 8.623 1.00 91.00 159 LEU A C 1
ATOM 1315 O O . LEU A 1 159 ? 0.001 -3.188 9.628 1.00 91.00 159 LEU A O 1
ATOM 1319 N N . GLY A 1 160 ? 0.546 -4.487 7.880 1.00 90.62 160 GLY A N 1
ATOM 1320 C CA . GLY A 1 160 ? -0.376 -5.581 8.197 1.00 90.62 160 GLY A CA 1
ATOM 1321 C C . GLY A 1 160 ? -0.172 -6.134 9.612 1.00 90.62 160 GLY A C 1
ATOM 1322 O O . GLY A 1 160 ? -1.148 -6.389 10.323 1.00 90.62 160 GLY A O 1
ATOM 1323 N N . LYS A 1 161 ? 1.081 -6.174 10.093 1.00 93.75 161 LYS A N 1
ATOM 1324 C CA . LYS A 1 161 ? 1.429 -6.622 11.454 1.00 93.75 161 LYS A CA 1
ATOM 1325 C C . LYS A 1 161 ? 0.772 -5.792 12.555 1.00 93.75 161 LYS A C 1
ATOM 1327 O O . LYS A 1 161 ? 0.534 -6.298 13.651 1.00 93.75 161 LYS A O 1
ATOM 1332 N N . ILE A 1 162 ? 0.434 -4.526 12.292 1.00 93.06 162 ILE A N 1
ATOM 1333 C CA . ILE A 1 162 ? -0.266 -3.662 13.257 1.00 93.06 162 ILE A CA 1
ATOM 1334 C C . ILE A 1 162 ? -1.608 -4.286 13.639 1.00 93.06 162 ILE A C 1
ATOM 1336 O O . ILE A 1 162 ? -1.974 -4.300 14.813 1.00 93.06 162 ILE A O 1
ATOM 1340 N N . THR A 1 163 ? -2.316 -4.856 12.667 1.00 90.44 163 THR A N 1
ATOM 1341 C CA . THR A 1 163 ? -3.641 -5.451 12.882 1.00 90.44 163 THR A CA 1
ATOM 1342 C C . THR A 1 163 ? -3.603 -6.962 13.073 1.00 90.44 163 THR A C 1
ATOM 1344 O O . THR A 1 163 ? -4.618 -7.546 13.435 1.00 90.44 163 THR A O 1
ATOM 1347 N N . GLU A 1 164 ? -2.437 -7.589 12.922 1.00 87.69 164 GLU A N 1
ATOM 1348 C CA . GLU A 1 164 ? -2.234 -9.016 13.166 1.00 87.69 164 GLU A CA 1
ATOM 1349 C C . GLU A 1 164 ? -2.719 -9.392 14.581 1.00 87.69 164 GLU A C 1
ATOM 1351 O O . GLU A 1 164 ? -2.320 -8.784 15.583 1.00 87.69 164 GLU A O 1
ATOM 1356 N N . ASN A 1 165 ? -3.609 -10.389 14.655 1.00 87.12 165 ASN A N 1
ATOM 1357 C CA . ASN A 1 165 ? -4.340 -10.845 15.853 1.00 87.12 165 ASN A CA 1
ATOM 1358 C C . ASN A 1 165 ? -5.506 -9.956 16.331 1.00 87.12 165 ASN A C 1
ATOM 1360 O O . ASN A 1 165 ? -6.007 -10.136 17.446 1.00 87.12 165 ASN A O 1
ATOM 1364 N N . MET A 1 166 ? -5.956 -8.990 15.532 1.00 88.56 166 MET A N 1
ATOM 1365 C CA . MET A 1 166 ? -7.228 -8.304 15.772 1.00 88.56 166 MET A CA 1
ATOM 1366 C C . MET A 1 166 ? -8.386 -9.106 15.156 1.00 88.56 166 MET A C 1
ATOM 1368 O O . MET A 1 166 ? -8.207 -9.672 14.079 1.00 88.56 166 MET A O 1
ATOM 1372 N N . PRO A 1 167 ? -9.574 -9.157 15.788 1.00 86.94 167 PRO A N 1
ATOM 1373 C CA . PRO A 1 167 ? -10.751 -9.802 15.196 1.00 86.94 167 PRO A CA 1
ATOM 1374 C C . PRO A 1 167 ? -11.090 -9.262 13.804 1.00 86.94 167 PRO A C 1
ATOM 1376 O O . PRO A 1 167 ? -11.536 -10.001 12.934 1.00 86.94 167 PRO A O 1
ATOM 1379 N N . GLU A 1 168 ? -10.837 -7.974 13.589 1.00 89.50 168 GLU A N 1
ATOM 1380 C CA . GLU A 1 168 ? -11.125 -7.271 12.348 1.00 89.50 168 GLU A CA 1
ATOM 1381 C C . GLU A 1 168 ? -9.974 -7.333 11.327 1.00 89.50 168 GLU A C 1
ATOM 1383 O O . GLU A 1 168 ? -10.063 -6.720 10.267 1.00 89.50 168 GLU A O 1
ATOM 1388 N N . HIS A 1 169 ? -8.888 -8.060 11.625 1.00 89.75 169 HIS A N 1
ATOM 1389 C CA . HIS A 1 169 ? -7.680 -8.112 10.794 1.00 89.75 169 HIS A CA 1
ATOM 1390 C C . HIS A 1 169 ? -7.983 -8.445 9.333 1.00 89.75 169 HIS A C 1
ATOM 1392 O O . HIS A 1 169 ? -7.584 -7.690 8.456 1.00 89.75 169 HIS A O 1
ATOM 1398 N N . ALA A 1 170 ? -8.737 -9.519 9.080 1.00 89.38 170 ALA A N 1
ATOM 1399 C CA . ALA A 1 170 ? -9.047 -9.963 7.722 1.00 89.38 170 ALA A CA 1
ATOM 1400 C C . ALA A 1 170 ? -9.864 -8.923 6.932 1.00 89.38 170 ALA A C 1
ATOM 1402 O O . ALA A 1 170 ? -9.648 -8.738 5.737 1.00 89.38 170 ALA A O 1
ATOM 1403 N N . GLU A 1 171 ? -10.786 -8.219 7.599 1.00 90.38 171 GLU A N 1
ATOM 1404 C CA . GLU A 1 171 ? -11.572 -7.146 6.976 1.00 90.38 171 GLU A CA 1
ATOM 1405 C C . GLU A 1 171 ? -10.682 -5.940 6.646 1.00 90.38 171 GLU A C 1
ATOM 1407 O O . GLU A 1 171 ? -10.789 -5.356 5.568 1.00 90.38 171 GLU A O 1
ATOM 1412 N N . ILE A 1 172 ? -9.775 -5.578 7.561 1.00 88.62 172 ILE A N 1
ATOM 1413 C CA . ILE A 1 172 ? -8.841 -4.467 7.361 1.00 88.62 172 ILE A CA 1
ATOM 1414 C C . ILE A 1 172 ? -7.832 -4.787 6.264 1.00 88.62 172 ILE A C 1
ATOM 1416 O O . ILE A 1 172 ? -7.597 -3.945 5.404 1.00 88.62 172 ILE A O 1
ATOM 1420 N N . GLU A 1 173 ? -7.256 -5.984 6.268 1.00 90.12 173 GLU A N 1
ATOM 1421 C CA . GLU A 1 173 ? -6.281 -6.418 5.272 1.00 90.12 173 GLU A CA 1
ATOM 1422 C C . GLU A 1 173 ? -6.879 -6.391 3.862 1.00 90.12 173 GLU A C 1
ATOM 1424 O O . GLU A 1 173 ? -6.308 -5.753 2.977 1.00 90.12 173 GLU A O 1
ATOM 1429 N N . ALA A 1 174 ? -8.065 -6.977 3.673 1.00 89.12 174 ALA A N 1
ATOM 1430 C CA . ALA A 1 174 ? -8.730 -7.013 2.373 1.00 89.12 174 ALA A CA 1
ATOM 1431 C C . ALA A 1 174 ? -9.059 -5.606 1.838 1.00 89.12 174 ALA A C 1
ATOM 1433 O O . ALA A 1 174 ? -8.834 -5.312 0.658 1.00 89.12 174 ALA A O 1
ATOM 1434 N N . GLU A 1 175 ?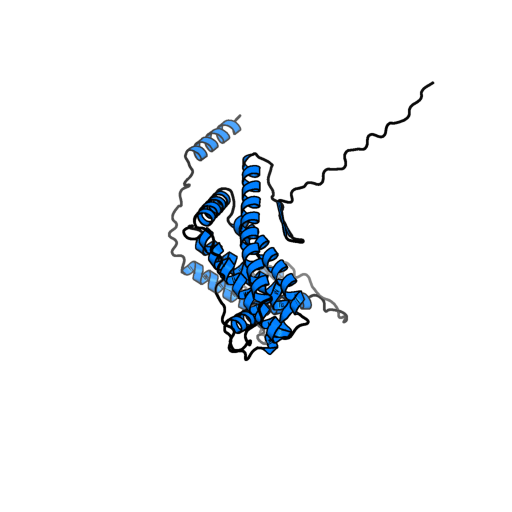 -9.571 -4.709 2.689 1.00 89.31 175 GLU A N 1
ATOM 1435 C CA . GLU A 1 175 ? -9.894 -3.346 2.255 1.00 89.31 175 GLU A CA 1
ATOM 1436 C C . GLU A 1 175 ? -8.622 -2.517 2.012 1.00 89.31 175 GLU A C 1
ATOM 1438 O O . GLU A 1 175 ? -8.554 -1.776 1.031 1.00 89.31 175 GLU A O 1
ATOM 1443 N N . CYS A 1 176 ? -7.578 -2.680 2.831 1.00 88.25 176 CYS A N 1
ATOM 1444 C CA . CYS A 1 176 ? -6.280 -2.037 2.616 1.00 88.25 176 CYS A CA 1
ATOM 1445 C C . CYS A 1 176 ? -5.611 -2.510 1.322 1.00 88.25 176 CYS A C 1
ATOM 1447 O O . CYS A 1 176 ? -5.075 -1.683 0.584 1.00 88.25 176 CYS A O 1
ATOM 1449 N N . GLU A 1 177 ? -5.664 -3.804 1.003 1.00 89.94 177 GLU A N 1
ATOM 1450 C CA . GLU A 1 177 ? -5.145 -4.346 -0.256 1.00 89.94 177 GLU A CA 1
ATOM 1451 C C . GLU A 1 177 ? -5.868 -3.721 -1.456 1.00 89.94 177 GLU A C 1
ATOM 1453 O O . GLU A 1 177 ? -5.235 -3.240 -2.401 1.00 89.94 177 GLU A O 1
ATOM 1458 N N . LYS A 1 178 ? -7.200 -3.650 -1.393 1.00 89.81 178 LYS A N 1
ATOM 1459 C CA . LYS A 1 178 ? -8.032 -3.023 -2.423 1.00 89.81 178 LYS A CA 1
ATOM 1460 C C . LYS A 1 178 ? -7.724 -1.532 -2.588 1.00 89.81 178 LYS A C 1
ATOM 1462 O O . LYS A 1 178 ? -7.549 -1.077 -3.720 1.00 89.81 178 LYS A O 1
ATOM 1467 N N . ILE A 1 179 ? -7.619 -0.783 -1.488 1.00 88.75 179 ILE A N 1
ATOM 1468 C CA . ILE A 1 179 ? -7.225 0.636 -1.490 1.00 88.75 179 ILE A CA 1
ATOM 1469 C C . ILE A 1 179 ? -5.844 0.798 -2.131 1.00 88.75 179 ILE A C 1
ATOM 1471 O O . ILE A 1 179 ? -5.670 1.635 -3.013 1.00 88.75 179 ILE A O 1
ATOM 1475 N N . THR A 1 180 ? -4.882 -0.036 -1.734 1.00 90.44 180 THR A N 1
ATOM 1476 C CA . THR A 1 180 ? -3.501 -0.005 -2.231 1.00 90.44 180 THR A CA 1
ATOM 1477 C C . THR A 1 180 ? -3.445 -0.230 -3.738 1.00 90.44 180 THR A C 1
ATOM 1479 O O . THR A 1 180 ? -2.861 0.576 -4.462 1.00 90.44 180 THR A O 1
ATOM 1482 N N . LYS A 1 181 ? -4.106 -1.284 -4.228 1.00 90.75 181 LYS A N 1
ATOM 1483 C CA . LYS A 1 181 ? -4.184 -1.618 -5.657 1.00 90.75 181 LYS A CA 1
ATOM 1484 C C . LYS A 1 181 ? -4.842 -0.505 -6.473 1.00 90.75 181 LYS A C 1
ATOM 1486 O O . LYS A 1 181 ? -4.296 -0.104 -7.500 1.00 90.75 181 LYS A O 1
ATOM 1491 N N . SER A 1 182 ? -5.975 0.022 -6.001 1.00 89.31 182 SER A N 1
ATOM 1492 C CA . SER A 1 182 ? -6.694 1.113 -6.672 1.00 89.31 182 SER A CA 1
ATOM 1493 C C . SER A 1 182 ? -5.844 2.380 -6.746 1.00 89.31 182 SER A C 1
ATOM 1495 O O . SER A 1 182 ? -5.684 2.962 -7.817 1.00 89.31 182 SER A O 1
ATOM 1497 N N . ALA A 1 183 ? -5.238 2.779 -5.627 1.00 89.00 183 ALA A N 1
ATOM 1498 C CA . ALA A 1 183 ? -4.420 3.980 -5.559 1.00 89.00 183 ALA A CA 1
ATOM 1499 C C . ALA A 1 183 ? -3.154 3.856 -6.422 1.00 89.00 183 ALA A C 1
ATOM 1501 O O . ALA A 1 183 ? -2.778 4.811 -7.102 1.00 89.00 183 ALA A O 1
ATOM 1502 N N . PHE A 1 184 ? -2.511 2.682 -6.440 1.00 91.62 184 PHE A N 1
ATOM 1503 C CA . PHE A 1 184 ? -1.334 2.425 -7.275 1.00 91.62 184 PHE A CA 1
ATOM 1504 C C . PHE A 1 184 ? -1.674 2.488 -8.767 1.00 91.62 184 PHE A C 1
ATOM 1506 O O . PHE A 1 184 ? -0.932 3.089 -9.548 1.00 91.62 184 PHE A O 1
ATOM 1513 N N . PHE A 1 185 ? -2.827 1.938 -9.157 1.00 91.00 185 PHE A N 1
ATOM 1514 C CA . PHE A 1 185 ? -3.328 2.056 -10.521 1.00 91.00 185 PHE A CA 1
ATOM 1515 C C . PHE A 1 185 ? -3.546 3.517 -10.929 1.00 91.00 185 PHE A C 1
ATOM 1517 O O . PHE A 1 185 ? -2.963 3.968 -11.915 1.00 91.00 185 PHE A O 1
ATOM 1524 N N . GLU A 1 186 ? -4.321 4.265 -10.140 1.00 88.06 186 GLU A N 1
ATOM 1525 C CA . GLU A 1 186 ? -4.682 5.657 -10.436 1.00 88.06 186 GLU A CA 1
ATOM 1526 C C . GLU A 1 186 ? -3.475 6.603 -10.435 1.00 88.06 186 GLU A C 1
ATOM 1528 O O . GLU A 1 186 ? -3.394 7.530 -11.243 1.00 88.06 186 GLU A O 1
ATOM 1533 N N . LYS A 1 187 ? -2.535 6.419 -9.500 1.00 89.12 187 LYS A N 1
ATOM 1534 C CA . LYS A 1 187 ? -1.411 7.347 -9.324 1.00 89.12 187 LYS A CA 1
ATOM 1535 C C . LYS A 1 187 ? -0.214 7.018 -10.198 1.00 89.12 187 LYS A C 1
ATOM 1537 O O . LYS A 1 187 ? 0.493 7.955 -10.567 1.00 89.12 187 LYS A O 1
ATOM 1542 N N . ILE A 1 188 ? 0.021 5.741 -10.500 1.00 91.44 188 ILE A N 1
ATOM 1543 C CA . ILE A 1 188 ? 1.257 5.280 -11.139 1.00 91.44 188 ILE A CA 1
ATOM 1544 C C . ILE A 1 188 ? 0.958 4.532 -12.438 1.00 91.44 188 ILE A C 1
ATOM 1546 O O . ILE A 1 188 ? 1.347 5.014 -13.500 1.00 91.44 188 ILE A O 1
ATOM 1550 N N . LEU A 1 189 ? 0.272 3.384 -12.393 1.00 91.50 189 LEU A N 1
ATOM 1551 C CA . LEU A 1 189 ? 0.196 2.497 -13.566 1.00 91.50 189 LEU A CA 1
ATOM 1552 C C . LEU A 1 189 ? -0.482 3.143 -14.772 1.00 91.50 189 LEU A C 1
ATOM 1554 O O . LEU A 1 189 ? 0.025 3.006 -15.883 1.00 91.50 189 LEU A O 1
ATOM 1558 N N . GLN A 1 190 ? -1.586 3.864 -14.567 1.00 90.31 190 GLN A N 1
ATOM 1559 C CA . GLN A 1 190 ? -2.310 4.510 -15.662 1.00 90.31 190 GLN A CA 1
ATOM 1560 C C . GLN A 1 190 ? -1.444 5.549 -16.392 1.00 90.31 190 GLN A C 1
ATOM 1562 O O . GLN A 1 190 ? -1.540 5.689 -17.606 1.00 90.31 190 GLN A O 1
ATOM 1567 N N . HIS A 1 191 ? -0.563 6.248 -15.669 1.00 90.12 191 HIS A N 1
ATOM 1568 C CA . HIS A 1 191 ? 0.341 7.248 -16.251 1.00 90.12 191 HIS A CA 1
ATOM 1569 C C . HIS A 1 191 ? 1.462 6.611 -17.090 1.00 90.12 191 HIS A C 1
ATOM 1571 O O . HIS A 1 191 ? 1.931 7.224 -18.043 1.00 90.12 191 HIS A O 1
ATOM 1577 N N . TYR A 1 192 ? 1.864 5.375 -16.778 1.00 89.31 192 TYR A N 1
ATOM 1578 C CA . TYR A 1 192 ? 2.945 4.657 -17.467 1.00 89.31 192 TYR A CA 1
ATOM 1579 C C . TYR A 1 192 ? 2.456 3.511 -18.369 1.00 89.31 192 TYR A C 1
ATOM 1581 O O . TYR A 1 192 ? 3.259 2.670 -18.782 1.00 89.31 192 TYR A O 1
ATOM 1589 N N . GLU A 1 193 ? 1.161 3.474 -18.698 1.00 90.50 193 GLU A N 1
ATOM 1590 C CA . GLU A 1 193 ? 0.531 2.396 -19.470 1.00 90.50 193 GLU A CA 1
ATOM 1591 C C . GLU A 1 193 ? 1.263 2.111 -20.791 1.00 90.50 193 GLU A C 1
ATOM 1593 O O . GLU A 1 193 ? 1.664 0.971 -21.036 1.00 90.50 193 GLU A O 1
ATOM 1598 N N . ASP A 1 194 ? 1.500 3.136 -21.613 1.00 88.12 194 ASP A N 1
ATOM 1599 C CA . ASP A 1 194 ? 2.113 2.972 -22.939 1.00 88.12 194 ASP A CA 1
ATOM 1600 C C . ASP A 1 194 ? 3.502 2.336 -22.868 1.00 88.12 194 ASP A C 1
ATOM 1602 O O . ASP A 1 194 ? 3.916 1.595 -23.765 1.00 88.12 194 ASP A O 1
ATOM 1606 N N . ILE A 1 195 ? 4.238 2.628 -21.794 1.00 89.19 195 ILE A N 1
ATOM 1607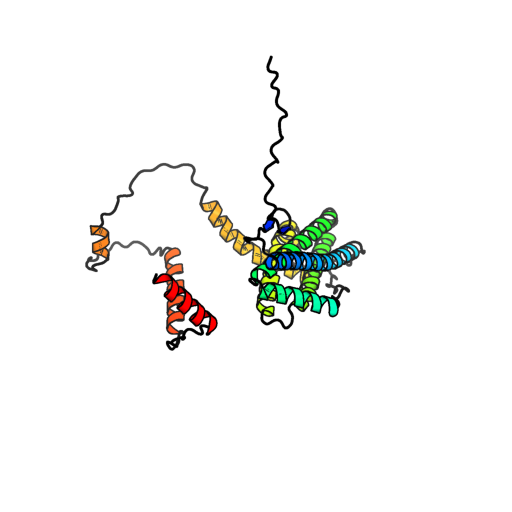 C CA . ILE A 1 195 ? 5.569 2.076 -21.564 1.00 89.19 195 ILE A CA 1
ATOM 1608 C C . ILE A 1 195 ? 5.430 0.634 -21.080 1.00 89.19 195 ILE A C 1
ATOM 1610 O O . ILE A 1 195 ? 6.062 -0.241 -21.658 1.00 89.19 195 ILE A O 1
ATOM 1614 N N . LEU A 1 196 ? 4.566 0.354 -20.101 1.00 88.94 196 LEU A N 1
ATOM 1615 C CA . LEU A 1 196 ? 4.352 -0.998 -19.569 1.00 88.94 196 LEU A CA 1
ATOM 1616 C C . LEU A 1 196 ? 3.888 -1.990 -20.645 1.00 88.94 196 LEU A C 1
ATOM 1618 O O . LEU A 1 196 ? 4.351 -3.131 -20.675 1.00 88.94 196 LEU A O 1
ATOM 1622 N N . LEU A 1 197 ? 3.034 -1.559 -21.577 1.00 87.75 197 LEU A N 1
ATOM 1623 C CA . LEU A 1 197 ? 2.549 -2.399 -22.679 1.00 87.75 197 LEU A CA 1
ATOM 1624 C C . LEU A 1 197 ? 3.641 -2.774 -23.696 1.00 87.75 197 LEU A C 1
ATOM 1626 O O . LEU A 1 197 ? 3.492 -3.765 -24.408 1.00 87.75 197 LEU A O 1
ATOM 1630 N N . GLN A 1 198 ? 4.770 -2.061 -23.737 1.00 88.69 198 GLN A N 1
ATOM 1631 C CA . GLN A 1 198 ? 5.926 -2.465 -24.552 1.00 88.69 198 GLN A CA 1
ATOM 1632 C C . GLN A 1 198 ? 6.665 -3.677 -23.956 1.00 88.69 198 GLN A C 1
ATOM 1634 O O . GLN A 1 198 ? 7.425 -4.334 -24.663 1.00 88.69 198 GLN A O 1
ATOM 1639 N N . TYR A 1 199 ? 6.412 -4.020 -22.686 1.00 87.44 199 TYR A N 1
ATOM 1640 C CA . TYR A 1 199 ? 7.091 -5.094 -21.952 1.00 87.44 199 TYR A CA 1
ATOM 1641 C C . TYR A 1 199 ? 6.198 -6.323 -21.709 1.00 87.44 199 TYR A C 1
ATOM 1643 O O . TYR A 1 199 ? 6.479 -7.126 -20.820 1.00 87.44 199 TYR A O 1
ATOM 1651 N N . LEU A 1 200 ? 5.156 -6.533 -22.525 1.00 84.38 200 LEU A N 1
ATOM 1652 C CA . LEU A 1 200 ? 4.250 -7.692 -22.421 1.00 84.38 200 LEU A CA 1
ATOM 1653 C C . LEU A 1 200 ? 4.972 -9.047 -22.441 1.00 84.38 200 LEU A C 1
ATOM 1655 O O . LEU A 1 200 ? 4.533 -9.984 -21.779 1.00 84.38 200 LEU A O 1
ATOM 1659 N N . SER A 1 201 ? 6.083 -9.156 -23.172 1.00 82.75 201 SER A N 1
ATOM 1660 C CA . SER A 1 201 ? 6.898 -10.373 -23.262 1.00 82.75 201 SER A CA 1
ATOM 1661 C C . SER A 1 201 ? 7.969 -10.490 -22.168 1.00 82.75 201 SER A C 1
ATOM 1663 O O . SER A 1 201 ? 8.773 -11.424 -22.202 1.00 82.75 201 SER A O 1
ATOM 1665 N N . CYS A 1 202 ? 8.036 -9.552 -21.216 1.00 82.31 202 CYS A N 1
ATOM 1666 C CA . CYS A 1 202 ? 9.030 -9.581 -20.148 1.00 82.31 202 CYS A CA 1
ATOM 1667 C C . CYS A 1 202 ? 8.776 -10.757 -19.194 1.00 82.31 202 CYS A C 1
ATOM 1669 O O . CYS A 1 202 ? 7.661 -10.951 -18.723 1.00 82.31 202 CYS A O 1
ATOM 1671 N N . LYS A 1 203 ? 9.813 -11.533 -18.868 1.00 81.88 203 LYS A N 1
ATOM 1672 C CA . LYS A 1 203 ? 9.684 -12.700 -17.975 1.00 81.88 203 LYS A CA 1
ATOM 1673 C C . LYS A 1 203 ? 9.614 -12.342 -16.486 1.00 81.88 203 LYS A C 1
ATOM 1675 O O . LYS A 1 203 ? 9.337 -13.218 -15.675 1.00 81.88 203 LYS A O 1
ATOM 1680 N N . SER A 1 204 ? 9.892 -11.091 -16.117 1.00 81.31 204 SER A N 1
ATOM 1681 C CA . SER A 1 204 ? 9.911 -10.675 -14.714 1.00 81.31 204 SER A CA 1
ATOM 1682 C C . SER A 1 204 ? 8.501 -10.693 -14.118 1.00 81.31 204 SER A C 1
ATOM 1684 O O . SER A 1 204 ? 7.600 -10.012 -14.612 1.00 81.31 204 SER A O 1
ATOM 1686 N N . LEU A 1 205 ? 8.319 -11.458 -13.037 1.00 83.75 205 LEU A N 1
ATOM 1687 C CA . LEU A 1 205 ? 7.020 -11.669 -12.393 1.00 83.75 205 LEU A CA 1
ATOM 1688 C C . LEU A 1 205 ? 6.384 -10.356 -11.922 1.00 83.75 205 LEU A C 1
ATOM 1690 O O . LEU A 1 205 ? 5.203 -10.129 -12.150 1.00 83.75 205 LEU A O 1
ATOM 1694 N N . ILE A 1 206 ? 7.172 -9.464 -11.321 1.00 83.94 206 ILE A N 1
ATOM 1695 C CA . ILE A 1 206 ? 6.675 -8.182 -10.804 1.00 83.94 206 ILE A CA 1
ATOM 1696 C C . ILE A 1 206 ? 6.164 -7.261 -11.922 1.00 83.94 206 ILE A C 1
ATOM 1698 O O . ILE A 1 206 ? 5.171 -6.560 -11.754 1.00 83.94 206 ILE A O 1
ATOM 1702 N N . ILE A 1 207 ? 6.787 -7.316 -13.103 1.00 85.94 207 ILE A N 1
ATOM 1703 C CA . ILE A 1 207 ? 6.355 -6.551 -14.278 1.00 85.94 207 ILE A CA 1
ATOM 1704 C C . ILE A 1 207 ? 5.062 -7.138 -14.834 1.00 85.94 207 ILE A C 1
ATOM 1706 O O . ILE A 1 207 ? 4.129 -6.396 -15.139 1.00 85.94 207 ILE A O 1
ATOM 1710 N N . GLN A 1 208 ? 4.967 -8.466 -14.896 1.00 87.31 208 GLN A N 1
ATOM 1711 C CA . GLN A 1 208 ? 3.725 -9.136 -15.276 1.00 87.31 208 GLN A CA 1
ATOM 1712 C C . GLN A 1 208 ? 2.592 -8.838 -14.288 1.00 87.31 208 GLN A C 1
ATOM 1714 O O . GLN A 1 208 ? 1.475 -8.575 -14.723 1.00 87.31 208 GLN A O 1
ATOM 1719 N N . ASN A 1 209 ? 2.870 -8.773 -12.984 1.00 87.19 209 ASN A N 1
ATOM 1720 C CA . ASN A 1 209 ? 1.888 -8.376 -11.974 1.00 87.19 209 ASN A CA 1
ATOM 1721 C C . ASN A 1 209 ? 1.384 -6.944 -12.205 1.00 87.19 209 ASN A C 1
ATOM 1723 O O . ASN A 1 209 ? 0.175 -6.725 -12.187 1.00 87.19 209 ASN A O 1
ATOM 1727 N N . MET A 1 210 ? 2.272 -5.986 -12.502 1.00 89.88 210 MET A N 1
ATOM 1728 C CA . MET A 1 210 ? 1.872 -4.615 -12.861 1.00 89.88 210 MET A CA 1
ATOM 1729 C C . MET A 1 210 ? 0.987 -4.579 -14.114 1.00 89.88 210 MET A C 1
ATOM 1731 O O . MET A 1 210 ? -0.033 -3.892 -14.133 1.00 89.88 210 MET A O 1
ATOM 1735 N N . ILE A 1 211 ? 1.347 -5.340 -15.150 1.00 88.62 211 ILE A N 1
ATOM 1736 C CA . ILE A 1 211 ? 0.576 -5.437 -16.398 1.00 88.62 211 ILE A CA 1
ATOM 1737 C C . ILE A 1 211 ? -0.796 -6.079 -16.152 1.00 88.62 211 ILE A C 1
ATOM 1739 O O . ILE A 1 211 ? -1.798 -5.630 -16.711 1.00 88.62 211 ILE A O 1
ATOM 1743 N N . ASN A 1 212 ? -0.860 -7.127 -15.333 1.00 88.62 212 ASN A N 1
ATOM 1744 C CA . ASN A 1 212 ? -2.111 -7.794 -14.984 1.00 88.62 212 ASN A CA 1
ATOM 1745 C C . ASN A 1 212 ? -3.019 -6.854 -14.191 1.00 88.62 212 ASN A C 1
ATOM 1747 O O . ASN A 1 212 ? -4.178 -6.689 -14.563 1.00 88.62 212 ASN A O 1
ATOM 1751 N N . LEU A 1 213 ? -2.474 -6.154 -13.193 1.00 87.19 213 LEU A N 1
ATOM 1752 C CA . LEU A 1 213 ? -3.210 -5.164 -12.409 1.00 87.19 213 LEU A CA 1
ATOM 1753 C C . LEU A 1 213 ? -3.757 -4.027 -13.290 1.00 87.19 213 LEU A C 1
ATOM 1755 O O . LEU A 1 213 ? -4.916 -3.634 -13.147 1.00 87.19 213 LEU A O 1
ATOM 1759 N N . LEU A 1 214 ? -2.955 -3.542 -14.246 1.00 87.94 214 LEU A N 1
ATOM 1760 C CA . LEU A 1 214 ? -3.380 -2.551 -15.238 1.00 87.94 214 LEU A CA 1
ATOM 1761 C C . LEU A 1 214 ? -4.582 -3.058 -16.056 1.00 87.94 214 LEU A C 1
ATOM 1763 O O . LEU A 1 214 ? -5.563 -2.335 -16.224 1.00 87.94 214 LEU A O 1
ATOM 1767 N N . LYS A 1 215 ? -4.541 -4.307 -16.540 1.00 87.00 215 LYS A N 1
ATOM 1768 C CA . LYS A 1 215 ? -5.639 -4.917 -17.313 1.00 87.00 215 LYS A CA 1
ATOM 1769 C C . LYS A 1 215 ? -6.898 -5.121 -16.471 1.00 87.00 215 LYS A C 1
ATOM 1771 O O . LYS A 1 215 ? -7.995 -4.804 -16.932 1.00 87.00 215 LYS A O 1
ATOM 1776 N N . GLU A 1 216 ? -6.750 -5.643 -15.256 1.00 86.62 216 GLU A N 1
ATOM 1777 C CA . GLU A 1 216 ? -7.858 -5.922 -14.338 1.00 86.62 216 GLU A CA 1
ATOM 1778 C C . GLU A 1 216 ? -8.649 -4.657 -14.001 1.00 86.62 216 GLU A C 1
ATOM 1780 O O . GLU A 1 216 ? -9.877 -4.659 -14.099 1.00 86.62 216 GLU A O 1
ATOM 1785 N N . LEU A 1 217 ? -7.957 -3.563 -13.670 1.00 82.81 217 LEU A N 1
ATOM 1786 C CA . LEU A 1 217 ? -8.586 -2.316 -13.227 1.00 82.81 217 LEU A CA 1
ATOM 1787 C C . LEU A 1 217 ? -9.031 -1.400 -14.380 1.00 82.81 217 LEU A C 1
ATOM 1789 O O . LEU A 1 217 ? -9.935 -0.583 -14.195 1.00 82.81 217 LEU A O 1
ATOM 1793 N N . LYS A 1 218 ? -8.502 -1.584 -15.598 1.00 80.38 218 LYS A N 1
ATOM 1794 C CA . LYS A 1 218 ? -8.959 -0.860 -16.799 1.00 80.38 218 LYS A CA 1
ATOM 1795 C C . LYS A 1 218 ? -10.303 -1.370 -17.341 1.00 80.38 218 LYS A C 1
ATOM 1797 O O . LYS A 1 218 ? -11.132 -0.578 -17.793 1.00 80.38 218 LYS A O 1
ATOM 1802 N N . ASN A 1 219 ? -10.560 -2.677 -17.259 1.00 64.50 219 ASN A N 1
ATOM 1803 C CA . ASN A 1 219 ? -11.805 -3.300 -17.731 1.00 64.50 219 ASN A CA 1
ATOM 1804 C C . ASN A 1 219 ? -13.101 -2.681 -17.150 1.00 64.50 219 ASN A C 1
ATOM 1806 O O . ASN A 1 219 ? -14.029 -2.423 -17.925 1.00 64.50 219 ASN A O 1
ATOM 1810 N N . PRO A 1 220 ? -13.207 -2.388 -15.837 1.00 58.72 220 PRO A N 1
ATOM 1811 C CA . PRO A 1 220 ? -14.394 -1.739 -15.282 1.00 58.72 220 PRO A CA 1
ATOM 1812 C C . PRO A 1 220 ? -14.544 -0.258 -15.684 1.00 58.72 220 PRO A C 1
ATOM 1814 O O . PRO A 1 220 ? -15.681 0.191 -15.843 1.00 58.72 220 PRO A O 1
ATOM 1817 N N . GLN A 1 221 ? -13.462 0.493 -15.937 1.00 53.41 221 GLN A N 1
ATOM 1818 C CA . GLN A 1 221 ? -13.552 1.903 -16.367 1.00 53.41 221 GLN A CA 1
ATOM 1819 C C . GLN A 1 221 ? -14.108 2.067 -17.793 1.00 53.41 221 GLN A C 1
ATOM 1821 O O . GLN A 1 221 ? -14.946 2.933 -18.030 1.00 53.41 221 GLN A O 1
ATOM 1826 N N . ILE A 1 222 ? -13.756 1.181 -18.730 1.00 48.97 222 ILE A N 1
ATOM 1827 C CA . ILE A 1 222 ? -14.281 1.238 -20.111 1.00 48.97 222 ILE A CA 1
ATOM 1828 C C . ILE A 1 222 ? -15.802 0.990 -20.144 1.00 48.97 222 ILE A C 1
ATOM 1830 O O . ILE A 1 222 ? -16.517 1.532 -20.990 1.00 48.97 222 ILE A O 1
ATOM 1834 N N . SER A 1 223 ? -16.322 0.187 -19.210 1.00 39.53 223 SER A N 1
ATOM 1835 C CA . SER A 1 223 ? -17.761 -0.075 -19.091 1.00 39.53 223 SER A CA 1
ATOM 1836 C C . SER A 1 223 ? -18.549 1.110 -18.509 1.00 39.53 223 SER A C 1
ATOM 1838 O O . SER A 1 223 ? -19.696 1.331 -18.902 1.00 39.53 223 SER A O 1
ATOM 1840 N N . SER A 1 224 ? -17.931 1.917 -17.638 1.00 44.81 224 SER A N 1
ATOM 1841 C CA . SER A 1 224 ? -18.554 3.098 -17.029 1.00 44.81 224 SER A CA 1
ATOM 1842 C C . SER A 1 224 ? -18.411 4.359 -17.895 1.00 44.81 224 SER A C 1
ATOM 1844 O O . SER A 1 224 ? -19.360 5.142 -17.988 1.00 44.81 224 SER A O 1
ATOM 1846 N N . GLU A 1 225 ? -17.301 4.523 -18.622 1.00 42.38 225 GLU A N 1
ATOM 1847 C CA . GLU A 1 225 ? -17.115 5.605 -19.601 1.00 42.38 225 GLU A CA 1
ATOM 1848 C C . GLU A 1 225 ? -17.988 5.432 -20.847 1.00 42.38 225 GLU A C 1
ATOM 1850 O O . GLU A 1 225 ? -18.576 6.408 -21.311 1.00 42.38 225 GLU A O 1
ATOM 1855 N N . LYS A 1 226 ? -18.189 4.202 -21.347 1.00 40.78 226 LYS A N 1
ATOM 1856 C CA . LYS A 1 226 ? -19.181 3.949 -22.412 1.00 40.78 226 LYS A CA 1
ATOM 1857 C C . LYS A 1 226 ? -20.605 4.304 -21.982 1.00 40.78 226 LYS A C 1
ATOM 1859 O O . LYS A 1 226 ? -21.400 4.720 -22.819 1.00 40.78 226 LYS A O 1
ATOM 1864 N N . HIS A 1 227 ? -20.923 4.184 -20.694 1.00 39.22 227 HIS A N 1
ATOM 1865 C CA . HIS A 1 227 ? -22.220 4.600 -20.166 1.00 39.22 227 HIS A CA 1
ATOM 1866 C C . HIS A 1 227 ? -22.351 6.127 -20.042 1.00 39.22 227 HIS A C 1
ATOM 1868 O O . HIS A 1 227 ? -23.426 6.646 -20.343 1.00 39.22 227 HIS A O 1
ATOM 1874 N N . ARG A 1 228 ? -21.277 6.851 -19.684 1.00 38.69 228 ARG A N 1
ATOM 1875 C CA . ARG A 1 228 ? -21.263 8.329 -19.651 1.00 38.69 228 ARG A CA 1
ATOM 1876 C C . ARG A 1 228 ? -21.271 8.958 -21.045 1.00 38.69 228 ARG A C 1
ATOM 1878 O O . ARG A 1 228 ? -22.064 9.860 -21.286 1.00 38.69 228 ARG A O 1
ATOM 1885 N N . ASN A 1 229 ? -20.499 8.421 -21.987 1.00 37.12 229 ASN A N 1
ATOM 1886 C CA . ASN A 1 229 ? -20.437 8.944 -23.356 1.00 37.12 229 ASN A CA 1
ATOM 1887 C C . ASN A 1 229 ? -21.658 8.561 -24.215 1.00 37.12 229 ASN A C 1
ATOM 1889 O O . ASN A 1 229 ? -21.792 9.059 -25.327 1.00 37.12 229 ASN A O 1
ATOM 1893 N N . SER A 1 230 ? -22.571 7.715 -23.714 1.00 36.34 230 SER A N 1
ATOM 1894 C CA . SER A 1 230 ? -23.850 7.439 -24.393 1.00 36.34 230 SER A CA 1
ATOM 1895 C C . SER A 1 230 ? -24.968 8.438 -24.064 1.00 36.34 230 SER A C 1
ATOM 1897 O O . SER A 1 230 ? -26.031 8.364 -24.676 1.00 36.34 230 SER A O 1
ATOM 1899 N N . PHE A 1 231 ? -24.747 9.370 -23.125 1.00 40.62 231 PHE A N 1
ATOM 1900 C CA . PHE A 1 231 ? -25.741 10.388 -22.758 1.00 40.62 231 PHE A CA 1
ATOM 1901 C C . PHE A 1 231 ? -25.548 11.751 -23.440 1.00 40.62 231 PHE A C 1
ATOM 1903 O O . PHE A 1 231 ? -26.503 12.519 -23.468 1.00 40.62 231 PHE A O 1
ATOM 1910 N N . ASP A 1 232 ? -24.397 12.014 -24.071 1.00 34.03 232 ASP A N 1
ATOM 1911 C CA . ASP A 1 232 ? -24.088 13.306 -24.714 1.00 34.03 232 ASP A CA 1
ATOM 1912 C C . ASP A 1 232 ? -23.807 13.182 -26.221 1.00 34.03 232 ASP A C 1
ATOM 1914 O O . ASP A 1 232 ? -22.892 13.782 -26.782 1.00 34.03 232 ASP A O 1
ATOM 1918 N N . SER A 1 233 ? -24.604 12.384 -26.927 1.00 34.94 233 SER A N 1
ATOM 1919 C CA . SER A 1 233 ? -24.596 12.366 -28.394 1.00 34.94 233 SER A CA 1
ATOM 1920 C C . SER A 1 233 ? -26.014 12.281 -28.935 1.00 34.94 233 SER A C 1
ATOM 1922 O O . SER A 1 233 ? -26.455 11.233 -29.385 1.00 34.94 233 SER A O 1
ATOM 1924 N N . ASN A 1 234 ? -26.719 13.411 -28.891 1.00 32.09 234 ASN A N 1
ATOM 1925 C CA . ASN A 1 234 ? -27.827 13.693 -29.797 1.00 32.09 234 ASN A CA 1
ATOM 1926 C C . ASN A 1 234 ? -27.767 15.169 -30.202 1.00 32.09 234 ASN A C 1
ATOM 1928 O O . ASN A 1 234 ? -28.350 16.040 -29.562 1.00 32.09 234 ASN A O 1
ATOM 1932 N N . SER A 1 235 ? -27.054 15.434 -31.296 1.00 33.78 235 SER A N 1
ATOM 1933 C CA . SER A 1 235 ? -27.272 16.620 -32.115 1.00 33.78 235 SER A CA 1
ATOM 1934 C C . SER A 1 235 ? -27.793 16.165 -33.475 1.00 33.78 235 SER A C 1
ATOM 1936 O O . SER A 1 235 ? -27.128 15.420 -34.192 1.00 33.78 235 SER A O 1
ATOM 1938 N N . SER A 1 236 ? -28.990 16.655 -33.796 1.00 34.66 236 SER A N 1
ATOM 1939 C CA . SER A 1 236 ? -29.704 16.599 -35.075 1.00 34.66 236 SER A CA 1
ATOM 1940 C C . SER A 1 236 ? -30.284 15.247 -35.525 1.00 34.66 236 SER A C 1
ATOM 1942 O O . SER A 1 236 ? -29.650 14.428 -36.178 1.00 34.66 236 SER A O 1
ATOM 1944 N N . SER A 1 237 ? -31.575 15.055 -35.264 1.00 30.80 237 SER A N 1
ATOM 1945 C CA . SER A 1 237 ? -32.571 14.974 -36.345 1.00 30.80 237 SER A CA 1
ATOM 1946 C C . SER A 1 237 ? -33.982 14.936 -35.764 1.00 30.80 237 SER A C 1
ATOM 1948 O O . SER A 1 237 ? -34.293 14.204 -34.827 1.00 30.80 237 SER A O 1
ATOM 1950 N N . GLU A 1 238 ? -34.820 15.808 -36.307 1.00 34.38 238 GLU A N 1
ATOM 1951 C CA . GLU A 1 238 ? -36.246 15.903 -36.045 1.00 34.38 238 GLU A CA 1
ATOM 1952 C C . GLU A 1 238 ? -36.962 14.618 -36.482 1.00 34.38 238 GLU A C 1
ATOM 1954 O O . GLU A 1 238 ? -36.688 14.101 -37.562 1.00 34.38 238 GLU A O 1
ATOM 1959 N N . THR A 1 239 ? -37.915 14.132 -35.678 1.00 32.25 239 THR A N 1
ATOM 1960 C CA . THR A 1 239 ? -39.256 13.717 -36.147 1.00 32.25 239 THR A CA 1
ATOM 1961 C C . THR A 1 239 ? -40.171 13.337 -34.973 1.00 32.25 239 THR A C 1
ATOM 1963 O O . THR A 1 239 ? -40.044 12.294 -34.343 1.00 32.25 239 THR A O 1
ATOM 1966 N N . SER A 1 240 ? -41.100 14.255 -34.692 1.00 32.94 240 SER A N 1
ATOM 1967 C CA . SER A 1 240 ? -42.535 14.035 -34.442 1.00 32.94 240 SER A CA 1
ATOM 1968 C C . SER A 1 240 ? -43.015 12.942 -33.461 1.00 32.94 240 SER A C 1
ATOM 1970 O O . SER A 1 240 ? -43.065 11.758 -33.778 1.00 32.94 240 SER A O 1
ATOM 1972 N N . SER A 1 241 ? -43.561 13.434 -32.340 1.00 37.81 241 SER A N 1
ATOM 1973 C CA . SER A 1 241 ? -44.882 13.106 -31.761 1.00 37.81 241 SER A CA 1
ATOM 1974 C C . SER A 1 241 ? -45.280 11.641 -31.520 1.00 37.81 241 SER A C 1
ATOM 1976 O O . SER A 1 241 ? -45.667 10.934 -32.445 1.00 37.81 241 SER A O 1
ATOM 1978 N N . ASN A 1 242 ? -45.364 11.255 -30.242 1.00 38.72 242 ASN A N 1
ATOM 1979 C CA . ASN A 1 242 ? -46.604 10.830 -29.558 1.00 38.72 242 ASN A CA 1
ATOM 1980 C C . ASN A 1 242 ? -46.257 10.003 -28.315 1.00 38.72 242 ASN A C 1
ATOM 1982 O O . ASN A 1 242 ? -46.056 8.793 -28.391 1.00 38.72 242 ASN A O 1
ATOM 1986 N N . ILE A 1 243 ? -46.250 10.643 -27.147 1.00 36.84 243 ILE A N 1
ATOM 1987 C CA . ILE A 1 243 ? -46.433 9.934 -25.879 1.00 36.84 243 ILE A CA 1
ATOM 1988 C C . ILE A 1 243 ? -47.868 10.237 -25.459 1.00 36.84 243 ILE A C 1
ATOM 1990 O O . ILE A 1 243 ? -48.142 11.247 -24.817 1.00 36.84 243 ILE A O 1
ATOM 1994 N N . SER A 1 244 ? -48.804 9.400 -25.912 1.00 39.44 244 SER A N 1
ATOM 1995 C CA . SER A 1 244 ? -50.170 9.416 -25.399 1.00 39.44 244 SER A CA 1
ATOM 1996 C C . SER A 1 244 ? -50.149 8.902 -23.961 1.00 39.44 244 SER A C 1
ATOM 1998 O O . SER A 1 244 ? -49.694 7.782 -23.708 1.00 39.44 244 SER A O 1
ATOM 2000 N N . CYS A 1 245 ? -50.654 9.703 -23.025 1.00 45.25 245 CYS A N 1
ATOM 2001 C CA . CYS A 1 245 ? -51.023 9.247 -21.691 1.00 45.25 245 CYS A CA 1
ATOM 2002 C C . CYS A 1 245 ? -51.993 8.068 -21.827 1.00 45.25 245 CYS A C 1
ATOM 2004 O O . CYS A 1 245 ? -53.117 8.249 -22.292 1.00 45.25 245 CYS A O 1
ATOM 2006 N N . LYS A 1 246 ? -51.559 6.863 -21.457 1.00 54.94 246 LYS A N 1
ATOM 2007 C CA . LYS A 1 246 ? -52.467 5.718 -21.345 1.00 54.94 246 LYS A CA 1
ATOM 2008 C C . LYS A 1 246 ? -53.400 5.949 -20.160 1.00 54.94 246 LYS A C 1
ATOM 2010 O O . LYS A 1 246 ? -52.930 6.365 -19.098 1.00 54.94 246 LYS A O 1
ATOM 2015 N N . SER A 1 247 ? -54.703 5.741 -20.353 1.00 60.94 247 SER A N 1
ATOM 2016 C CA . SER A 1 247 ? -55.686 5.927 -19.285 1.00 60.94 247 SER A CA 1
ATOM 2017 C C . SER A 1 247 ? -55.573 4.810 -18.249 1.00 60.94 247 SER A C 1
ATOM 2019 O O . SER A 1 247 ? -55.071 3.718 -18.520 1.00 60.94 247 SER A O 1
ATOM 2021 N N . ILE A 1 248 ? -56.035 5.102 -17.036 1.00 55.75 248 ILE A N 1
ATOM 2022 C CA . ILE A 1 248 ? -55.987 4.180 -15.899 1.00 55.75 248 ILE A CA 1
ATOM 2023 C C . ILE A 1 248 ? -56.781 2.895 -16.194 1.00 55.75 248 ILE A C 1
ATOM 2025 O O . ILE A 1 248 ? -56.357 1.825 -15.759 1.00 55.75 248 ILE A O 1
ATOM 2029 N N . GLU A 1 249 ? -57.848 2.950 -17.004 1.00 54.91 249 GLU A N 1
ATOM 2030 C CA . GLU A 1 249 ? -58.579 1.741 -17.422 1.00 54.91 249 GLU A CA 1
ATOM 2031 C C . GLU A 1 249 ? -57.710 0.755 -18.222 1.00 54.91 249 GLU A C 1
ATOM 2033 O O . GLU A 1 249 ? -57.885 -0.457 -18.105 1.00 54.91 249 GLU A O 1
ATOM 2038 N N . GLU A 1 250 ? -56.732 1.246 -18.987 1.00 53.38 250 GLU A N 1
ATOM 2039 C CA . GLU A 1 250 ? -55.828 0.409 -19.786 1.00 53.38 250 GLU A CA 1
ATOM 2040 C C . GLU A 1 250 ? -54.754 -0.285 -18.927 1.00 53.38 250 GLU A C 1
ATOM 2042 O O . GLU A 1 250 ? -54.192 -1.303 -19.324 1.00 53.38 250 GLU A O 1
ATOM 2047 N N . ILE A 1 251 ? -54.475 0.247 -17.733 1.00 61.94 251 ILE A N 1
ATOM 2048 C CA . ILE A 1 251 ? -53.576 -0.370 -16.748 1.00 61.94 251 ILE A CA 1
ATOM 2049 C C . ILE A 1 251 ? -54.339 -1.409 -15.919 1.00 61.94 251 ILE A C 1
ATOM 2051 O O . ILE A 1 251 ? -53.790 -2.467 -15.614 1.00 61.94 251 ILE A O 1
ATOM 2055 N N . MET A 1 252 ? -55.608 -1.145 -15.591 1.00 50.66 252 MET A N 1
ATOM 2056 C CA . MET A 1 252 ? -56.417 -2.073 -14.796 1.00 50.66 252 MET A CA 1
ATOM 2057 C C . MET A 1 252 ? -56.812 -3.337 -15.574 1.00 50.66 252 MET A C 1
ATOM 2059 O O . MET A 1 252 ? -56.810 -4.421 -14.997 1.00 50.66 252 MET A O 1
ATOM 2063 N N . SER A 1 253 ? -57.006 -3.258 -16.896 1.00 56.69 253 SER A N 1
ATOM 2064 C CA . SER A 1 253 ? -57.261 -4.451 -17.724 1.00 56.69 253 SER A CA 1
ATOM 2065 C C . SER A 1 253 ? -56.079 -5.433 -17.790 1.00 56.69 253 SER A C 1
ATOM 2067 O O . SER A 1 253 ? -56.280 -6.628 -17.997 1.00 56.69 253 SER A O 1
ATOM 2069 N N . TYR A 1 254 ? -54.847 -4.964 -17.554 1.00 53.59 254 TYR A N 1
ATOM 2070 C CA . TYR A 1 254 ? -53.660 -5.820 -17.428 1.00 53.59 254 TYR A CA 1
ATOM 2071 C C . TYR A 1 254 ? -53.549 -6.514 -16.063 1.00 53.59 254 TYR A C 1
ATOM 2073 O O . TYR A 1 254 ? -52.842 -7.516 -15.955 1.00 53.59 254 TYR A O 1
ATOM 2081 N N . ILE A 1 255 ? -54.213 -5.985 -15.032 1.00 55.00 25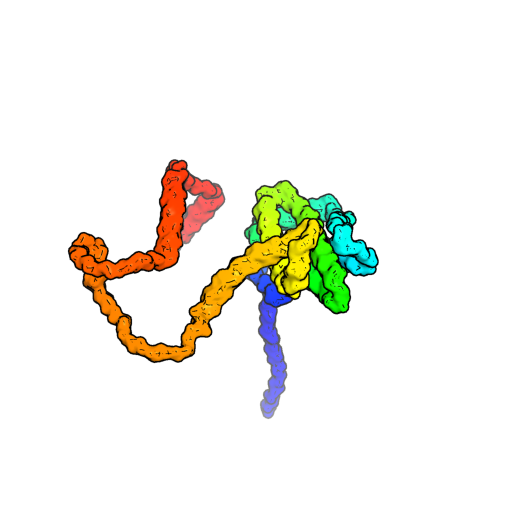5 ILE A N 1
ATOM 2082 C CA . ILE A 1 255 ? -54.169 -6.511 -13.661 1.00 55.00 255 ILE A CA 1
ATOM 2083 C C . ILE A 1 255 ? -55.244 -7.588 -13.460 1.00 55.00 255 ILE A C 1
ATOM 2085 O O . ILE A 1 255 ? -54.956 -8.609 -12.840 1.00 55.00 255 ILE A O 1
ATOM 2089 N N . ASP A 1 256 ? -56.428 -7.423 -14.056 1.00 49.75 256 ASP A N 1
ATOM 2090 C CA . ASP A 1 256 ? -57.564 -8.339 -13.859 1.00 49.75 256 ASP A CA 1
ATOM 2091 C C . ASP A 1 256 ? -57.588 -9.558 -14.804 1.00 49.75 256 ASP A C 1
ATOM 2093 O O . ASP A 1 256 ? -58.548 -10.323 -14.825 1.00 49.75 256 ASP A O 1
ATOM 2097 N N . GLY A 1 257 ? -56.501 -9.806 -15.542 1.00 49.25 257 GLY A N 1
ATOM 2098 C CA . GLY A 1 257 ? -56.232 -11.123 -16.131 1.00 49.25 257 GLY A CA 1
ATOM 2099 C C . GLY A 1 257 ? -57.157 -11.581 -17.264 1.00 49.25 257 GLY A C 1
ATOM 2100 O O . GLY A 1 257 ? -57.130 -12.765 -17.591 1.00 49.25 257 GLY A O 1
ATOM 2101 N N . ASP A 1 258 ? -57.914 -10.685 -17.902 1.00 48.81 258 ASP A N 1
ATOM 2102 C CA . ASP A 1 258 ? -58.801 -11.034 -19.018 1.00 48.81 258 ASP A CA 1
ATOM 2103 C C . ASP A 1 258 ? -58.497 -10.182 -20.264 1.00 48.81 258 ASP A C 1
ATOM 2105 O O . ASP A 1 258 ? -59.003 -9.079 -20.466 1.00 48.81 258 ASP A O 1
ATOM 2109 N N . GLY A 1 259 ? -57.618 -10.701 -21.127 1.00 41.88 259 GLY A N 1
ATOM 2110 C CA . GLY A 1 259 ? -57.182 -10.027 -22.351 1.00 41.88 259 GLY A CA 1
ATOM 2111 C C . GLY A 1 259 ? -56.734 -11.018 -23.418 1.00 41.88 259 GLY A C 1
ATOM 2112 O O . GLY A 1 259 ? -55.570 -11.413 -23.479 1.00 41.88 259 GLY A O 1
ATOM 2113 N N . LYS A 1 260 ? -57.685 -11.435 -24.261 1.00 41.28 260 LYS A N 1
ATOM 2114 C CA . LYS A 1 260 ? -57.505 -12.403 -25.351 1.00 41.28 260 LYS A CA 1
ATOM 2115 C C . LYS A 1 260 ? -56.398 -12.002 -26.334 1.00 41.28 260 LYS A C 1
ATOM 2117 O O . LYS A 1 260 ? -56.279 -10.866 -26.786 1.00 41.28 260 LYS A O 1
ATOM 2122 N N . THR A 1 261 ? -55.631 -13.019 -26.705 1.00 43.78 261 THR A N 1
ATOM 2123 C CA . THR A 1 261 ? -54.546 -13.052 -27.682 1.00 43.78 261 THR A CA 1
ATOM 2124 C C . THR A 1 261 ? -54.951 -12.525 -29.059 1.00 43.78 261 THR A C 1
ATOM 2126 O O . THR A 1 261 ? -55.807 -13.094 -29.728 1.00 43.78 261 THR A O 1
ATOM 2129 N N . THR A 1 262 ? -54.216 -11.526 -29.555 1.00 36.72 262 THR A N 1
ATOM 2130 C CA . THR A 1 262 ? -54.045 -11.334 -31.002 1.00 36.72 262 THR A CA 1
ATOM 2131 C C . THR A 1 262 ? -52.563 -11.472 -31.326 1.00 36.72 262 THR A C 1
ATOM 2133 O O . THR A 1 262 ? -51.732 -10.657 -30.928 1.00 36.72 262 THR A O 1
ATOM 2136 N N . GLN A 1 263 ? -52.222 -12.569 -32.001 1.00 40.84 263 GLN A N 1
ATOM 2137 C CA . GLN A 1 263 ? -50.880 -12.851 -32.489 1.00 40.84 263 GLN A CA 1
ATOM 2138 C C . GLN A 1 263 ? -50.424 -11.751 -33.455 1.00 40.84 263 GLN A C 1
ATOM 2140 O O . GLN A 1 263 ? -50.909 -11.658 -34.579 1.00 40.84 263 GLN A O 1
ATOM 2145 N N . GLN A 1 264 ? -49.403 -10.994 -33.064 1.00 35.00 264 GLN A N 1
ATOM 2146 C CA . GLN A 1 264 ? -48.457 -10.423 -34.016 1.00 35.00 264 GLN A CA 1
ATOM 2147 C C . GLN A 1 264 ? -47.069 -10.982 -33.715 1.00 35.00 264 GLN A C 1
ATOM 2149 O O . GLN A 1 264 ? -46.456 -10.694 -32.689 1.00 35.00 264 GLN A O 1
ATOM 2154 N N . LYS A 1 265 ? -46.580 -11.808 -34.648 1.00 45.44 265 LYS A N 1
ATOM 2155 C CA . LYS A 1 265 ? -45.176 -12.206 -34.760 1.00 45.44 265 LYS A CA 1
ATOM 2156 C C . LYS A 1 265 ? -44.311 -10.941 -34.811 1.00 45.44 265 LYS A C 1
ATOM 2158 O O . LYS A 1 265 ? -44.202 -10.310 -35.858 1.00 45.44 265 LYS A O 1
ATOM 2163 N N . LYS A 1 266 ? -43.655 -10.610 -33.700 1.00 34.78 266 LYS A N 1
ATOM 2164 C CA . LYS A 1 266 ? -42.446 -9.782 -33.686 1.00 34.78 266 LYS A CA 1
ATOM 2165 C C . LYS A 1 266 ? -41.361 -10.501 -32.896 1.00 34.78 266 LYS A C 1
ATOM 2167 O O . LYS A 1 266 ? -41.567 -11.039 -31.813 1.00 34.78 266 LYS A O 1
ATOM 2172 N N . THR A 1 267 ? -40.218 -10.570 -33.550 1.00 34.94 267 THR A N 1
ATOM 2173 C CA . THR A 1 267 ? -38.969 -11.222 -33.187 1.00 34.94 267 THR A CA 1
ATOM 2174 C C . THR A 1 267 ? -38.532 -10.907 -31.756 1.00 34.94 267 THR A C 1
ATOM 2176 O O . THR A 1 267 ? -38.537 -9.757 -31.321 1.00 34.94 267 THR A O 1
ATOM 2179 N N . LYS A 1 268 ? -38.112 -11.956 -31.034 1.00 42.97 268 LYS A N 1
ATOM 2180 C CA . LYS A 1 268 ? -37.471 -11.896 -29.714 1.00 42.97 268 LYS A CA 1
ATOM 2181 C C . LYS A 1 268 ? -36.267 -10.941 -29.743 1.00 42.97 268 LYS A C 1
ATOM 2183 O O . LYS A 1 268 ? -35.157 -11.349 -30.064 1.00 42.97 268 LYS A O 1
ATOM 2188 N N . LYS A 1 269 ? -36.464 -9.700 -29.307 1.00 38.56 269 LYS A N 1
ATOM 2189 C CA . LYS A 1 269 ? -35.440 -8.928 -28.596 1.00 38.56 269 LYS A CA 1
ATOM 2190 C C . LYS A 1 269 ? -35.902 -8.822 -27.148 1.00 38.56 269 LYS A C 1
ATOM 2192 O O . LYS A 1 269 ? -36.571 -7.867 -26.770 1.00 38.56 269 LYS A O 1
ATOM 2197 N N . LYS A 1 270 ? -35.573 -9.839 -26.339 1.00 38.34 270 LYS A N 1
ATOM 2198 C CA . LYS A 1 270 ? -35.552 -9.662 -24.881 1.00 38.34 270 LYS A CA 1
ATOM 2199 C C . LYS A 1 270 ? -34.561 -8.530 -24.620 1.00 38.34 270 LYS A C 1
ATOM 2201 O O . LYS A 1 270 ? -33.396 -8.645 -25.000 1.00 38.34 270 LYS A O 1
ATOM 2206 N N . SER A 1 271 ? -35.032 -7.420 -24.061 1.00 42.00 271 SER A N 1
ATOM 2207 C CA . SER A 1 271 ? -34.140 -6.350 -23.630 1.00 42.00 271 SER A CA 1
ATOM 2208 C C . SER A 1 271 ? -33.159 -6.941 -22.610 1.00 42.00 271 SER A C 1
ATOM 2210 O O . SER A 1 271 ? -33.557 -7.701 -21.725 1.00 42.00 271 SER A O 1
ATOM 2212 N N . GLN A 1 272 ? -31.868 -6.622 -22.730 1.00 46.78 272 GLN A N 1
ATOM 2213 C CA . GLN A 1 272 ? -30.843 -7.053 -21.765 1.00 46.78 272 GLN A CA 1
ATOM 2214 C C . GLN A 1 272 ? -31.196 -6.664 -20.317 1.00 46.78 272 GLN A C 1
ATOM 2216 O O . GLN A 1 272 ? -30.749 -7.322 -19.383 1.00 46.78 272 GLN A O 1
ATOM 2221 N N . LYS A 1 273 ? -32.056 -5.651 -20.129 1.00 43.50 273 LYS A N 1
ATOM 2222 C CA . LYS A 1 273 ? -32.594 -5.252 -18.822 1.00 43.50 273 LYS A CA 1
ATOM 2223 C C . LYS A 1 273 ? -33.441 -6.341 -18.150 1.00 43.50 273 LYS A C 1
ATOM 2225 O O . LYS A 1 273 ? -33.288 -6.539 -16.952 1.00 43.50 273 LYS A O 1
ATOM 2230 N N . MET A 1 274 ? -34.286 -7.070 -18.891 1.00 40.31 274 MET A N 1
ATOM 2231 C CA . MET A 1 274 ? -35.097 -8.150 -18.297 1.00 40.31 274 MET A CA 1
ATOM 2232 C C . MET A 1 274 ? -34.257 -9.378 -17.933 1.00 40.31 274 MET A C 1
ATOM 2234 O O . MET A 1 274 ? -34.491 -9.969 -16.893 1.00 40.31 274 MET A O 1
ATOM 2238 N N . GLN A 1 275 ? -33.223 -9.721 -18.714 1.00 50.41 275 GLN A N 1
ATOM 2239 C CA . GLN A 1 275 ? -32.346 -10.855 -18.373 1.00 50.41 275 GLN A CA 1
ATOM 2240 C C . GLN A 1 275 ? -31.491 -10.613 -17.118 1.00 50.41 275 GLN A C 1
ATOM 2242 O O . GLN A 1 275 ? -31.098 -11.574 -16.461 1.00 50.41 275 GLN A O 1
ATOM 2247 N N . GLY A 1 276 ? -31.176 -9.352 -16.799 1.00 54.78 276 GLY A N 1
ATOM 2248 C CA . GLY A 1 276 ? -30.498 -8.988 -15.551 1.00 54.78 276 GLY A CA 1
ATOM 2249 C C . GLY A 1 276 ? -31.416 -9.114 -14.334 1.00 54.78 276 GLY A C 1
ATOM 2250 O O . GLY A 1 276 ? -31.017 -9.707 -13.336 1.00 54.78 276 GLY A O 1
ATOM 2251 N N . LEU A 1 277 ? -32.658 -8.635 -14.462 1.00 53.31 277 LEU A N 1
ATOM 2252 C CA . LEU A 1 277 ? -33.677 -8.738 -13.413 1.00 53.31 277 LEU A CA 1
ATOM 2253 C C . LEU A 1 277 ? -34.085 -10.193 -13.151 1.00 53.31 277 LEU A C 1
ATOM 2255 O O . LEU A 1 277 ? -34.153 -10.591 -11.995 1.00 53.31 277 LEU A O 1
ATOM 2259 N N . ASP A 1 278 ? -34.256 -11.007 -14.197 1.00 60.62 278 ASP A N 1
ATOM 2260 C CA . ASP A 1 278 ? -34.585 -12.434 -14.055 1.00 60.62 278 ASP A CA 1
ATOM 2261 C C . ASP A 1 278 ? -33.493 -13.187 -13.262 1.00 60.62 278 ASP A C 1
ATOM 2263 O O . ASP A 1 278 ? -33.807 -14.017 -12.413 1.00 60.62 278 ASP A O 1
ATOM 2267 N N . LYS A 1 279 ? -32.209 -12.843 -13.461 1.00 66.56 279 LYS A N 1
ATOM 2268 C CA . LYS A 1 279 ? -31.077 -13.437 -12.721 1.00 66.56 279 LYS A CA 1
ATOM 2269 C C . LYS A 1 279 ? -30.977 -12.968 -11.269 1.00 66.56 279 LYS A C 1
ATOM 2271 O O . LYS A 1 279 ? -30.548 -13.737 -10.410 1.00 66.56 279 LYS A O 1
ATOM 2276 N N . GLU A 1 280 ? -31.306 -11.708 -10.989 1.00 63.31 280 GLU A N 1
ATOM 2277 C CA . GLU A 1 280 ? -31.380 -11.205 -9.611 1.00 63.31 280 GLU A CA 1
ATOM 2278 C C . GLU A 1 280 ? -32.549 -11.832 -8.855 1.00 63.31 280 GLU A C 1
ATOM 2280 O O . GLU A 1 280 ? -32.377 -12.211 -7.699 1.00 63.31 280 GLU A O 1
ATOM 2285 N N . ILE A 1 281 ? -33.692 -12.016 -9.522 1.00 69.94 281 ILE A N 1
ATOM 2286 C CA . ILE A 1 281 ? -34.870 -12.686 -8.964 1.00 69.94 281 ILE A CA 1
ATOM 2287 C C . ILE A 1 281 ? -34.572 -14.168 -8.699 1.00 69.94 281 ILE A C 1
ATOM 2289 O O . ILE A 1 281 ? -34.850 -14.631 -7.597 1.00 69.94 281 ILE A O 1
ATOM 2293 N N . GLU A 1 282 ? -33.924 -14.885 -9.626 1.00 66.88 282 GLU A N 1
ATOM 2294 C CA . GLU A 1 282 ? -33.480 -16.275 -9.405 1.00 66.88 282 GLU A CA 1
ATOM 2295 C C . GLU A 1 282 ? -32.500 -16.388 -8.229 1.00 66.88 282 GLU A C 1
ATOM 2297 O O . GLU A 1 282 ? -32.625 -17.283 -7.394 1.00 66.88 282 GLU A O 1
ATOM 2302 N N . LYS A 1 283 ? -31.536 -15.463 -8.113 1.00 71.81 283 LYS A N 1
ATOM 2303 C CA . LYS A 1 283 ? -30.614 -15.433 -6.966 1.00 71.81 283 LYS A CA 1
ATOM 2304 C C . LYS A 1 283 ? -31.340 -15.151 -5.654 1.00 71.81 283 LYS A C 1
ATOM 2306 O O . LYS A 1 283 ? -31.006 -15.769 -4.646 1.00 71.81 283 LYS A O 1
ATOM 2311 N N . PHE A 1 284 ? -32.313 -14.242 -5.659 1.00 68.75 284 PHE A N 1
ATOM 2312 C CA . PHE A 1 284 ? -33.123 -13.938 -4.481 1.00 68.75 284 PHE A CA 1
ATOM 2313 C C . PHE A 1 284 ? -34.006 -15.119 -4.073 1.00 68.75 284 PHE A C 1
ATOM 2315 O O . PHE A 1 284 ? -34.109 -15.411 -2.885 1.00 68.75 284 PHE A O 1
ATOM 2322 N N . GLN A 1 285 ? -34.600 -15.824 -5.037 1.00 66.94 285 GLN A N 1
ATOM 2323 C CA . GLN A 1 285 ? -35.389 -17.029 -4.782 1.00 66.94 285 GLN A CA 1
ATOM 2324 C C . GLN A 1 285 ? -34.515 -18.156 -4.230 1.00 66.94 285 GLN A C 1
ATOM 2326 O O . GLN A 1 285 ? -34.865 -18.719 -3.198 1.00 66.94 285 GLN A O 1
ATOM 2331 N N . MET A 1 286 ? -33.330 -18.400 -4.803 1.00 67.62 286 MET A N 1
ATOM 2332 C CA . MET A 1 286 ? -32.386 -19.369 -4.233 1.00 67.62 286 MET A CA 1
ATOM 2333 C C . MET A 1 286 ? -31.944 -18.993 -2.815 1.00 67.62 286 MET A C 1
ATOM 2335 O O . MET A 1 286 ? -31.838 -19.873 -1.964 1.00 67.62 286 MET A O 1
ATOM 2339 N N 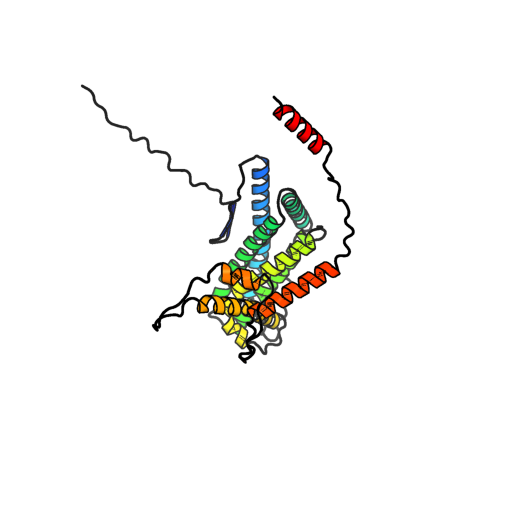. LEU A 1 287 ? -31.690 -17.708 -2.542 1.00 68.44 287 LEU A N 1
ATOM 2340 C CA . LEU A 1 287 ? -31.335 -17.222 -1.203 1.00 68.44 287 LEU A CA 1
ATOM 2341 C C . LEU A 1 287 ? -32.474 -17.424 -0.199 1.00 68.44 287 LEU A C 1
ATOM 2343 O O . LEU A 1 287 ? -32.209 -17.792 0.939 1.00 68.44 287 LEU A O 1
ATOM 2347 N N . LEU A 1 288 ? -33.727 -17.222 -0.612 1.00 64.00 288 LEU A N 1
ATOM 2348 C CA . LEU A 1 288 ? -34.905 -17.458 0.226 1.00 64.00 288 LEU A CA 1
ATOM 2349 C C . LEU A 1 288 ? -35.161 -18.953 0.462 1.00 64.00 288 LEU A C 1
ATOM 2351 O O . LEU A 1 288 ? -35.484 -19.338 1.580 1.00 64.00 288 LEU A O 1
ATOM 2355 N N . GLU A 1 289 ? -34.968 -19.800 -0.550 1.00 64.44 289 GLU A N 1
ATOM 2356 C CA . GLU A 1 289 ? -35.129 -21.257 -0.436 1.00 64.44 289 GLU A CA 1
ATOM 2357 C C . GLU A 1 289 ? -34.013 -21.916 0.390 1.00 64.44 289 GLU A C 1
ATOM 2359 O O . GLU A 1 289 ? -34.259 -22.887 1.107 1.00 64.44 289 GLU A O 1
ATOM 2364 N N . THR A 1 290 ? -32.789 -21.373 0.348 1.00 61.56 290 THR A N 1
ATOM 2365 C CA . THR A 1 290 ? -31.675 -21.818 1.209 1.00 61.56 290 THR A CA 1
ATOM 2366 C C . THR A 1 290 ? -31.741 -21.250 2.626 1.00 61.56 290 THR A C 1
ATOM 2368 O O . THR A 1 290 ? -31.073 -21.769 3.525 1.00 61.56 290 THR A O 1
ATOM 2371 N N . PHE A 1 291 ? -32.583 -20.245 2.874 1.00 58.00 291 PHE A N 1
ATOM 2372 C CA . PHE A 1 291 ? -32.787 -19.681 4.202 1.00 58.00 291 PHE A CA 1
ATOM 2373 C C . PHE A 1 291 ? -33.679 -20.592 5.062 1.00 58.00 291 PHE A C 1
ATOM 2375 O O . PHE A 1 291 ? -34.855 -20.322 5.295 1.00 58.00 291 PHE A O 1
ATOM 2382 N N . LYS A 1 292 ? -33.102 -21.660 5.629 1.00 56.06 292 LYS A N 1
ATOM 2383 C CA . LYS A 1 292 ? -33.684 -22.387 6.777 1.00 56.06 292 LYS A CA 1
ATOM 2384 C C . LYS A 1 292 ? -33.451 -21.622 8.085 1.00 56.06 292 LYS A C 1
ATOM 2386 O O . LYS A 1 292 ? -32.889 -22.146 9.042 1.00 56.06 292 LYS A O 1
ATOM 2391 N N . GLY A 1 293 ? -33.853 -20.356 8.116 1.00 51.50 293 GLY A N 1
ATOM 2392 C CA . GLY A 1 293 ? -33.912 -19.593 9.352 1.00 51.50 293 GLY A CA 1
ATOM 2393 C C . GLY A 1 293 ? -35.180 -19.972 10.099 1.00 51.50 293 GLY A C 1
ATOM 2394 O O . GLY A 1 293 ? -36.248 -19.448 9.792 1.00 51.50 293 GLY A O 1
ATOM 2395 N N . GLU A 1 294 ? -35.080 -20.873 11.079 1.00 49.06 294 GLU A N 1
ATOM 2396 C CA . GLU A 1 294 ? -36.091 -20.939 12.134 1.00 49.06 294 GLU A CA 1
ATOM 2397 C C . GLU A 1 294 ? -36.333 -19.513 12.635 1.00 49.06 294 GLU A C 1
ATOM 2399 O O . GLU A 1 294 ? -35.382 -18.757 12.851 1.00 49.06 294 GLU A O 1
ATOM 2404 N N . ALA A 1 295 ? -37.600 -19.124 12.787 1.00 53.47 295 ALA A N 1
ATOM 2405 C CA . ALA A 1 295 ? -37.970 -17.845 13.373 1.00 53.47 295 ALA A CA 1
ATOM 2406 C C . ALA A 1 295 ? -37.566 -17.840 14.856 1.00 53.47 295 ALA A C 1
ATOM 2408 O O . ALA A 1 295 ? -38.397 -17.981 15.756 1.00 53.47 295 ALA A O 1
ATOM 2409 N N . VAL A 1 296 ? -36.269 -17.690 15.124 1.00 52.69 296 VAL A N 1
ATOM 2410 C CA . VAL A 1 296 ? -35.743 -17.404 16.446 1.00 52.69 296 VAL A CA 1
ATOM 2411 C C . VAL A 1 296 ? -36.311 -16.040 16.786 1.00 52.69 296 VAL A C 1
ATOM 2413 O O . VAL A 1 296 ? -35.883 -15.016 16.254 1.00 52.69 296 VAL A O 1
ATOM 2416 N N . LYS A 1 297 ? -37.328 -16.024 17.653 1.00 52.09 297 LYS A N 1
ATOM 2417 C CA . LYS A 1 297 ? -37.762 -14.811 18.341 1.00 52.09 297 LYS A CA 1
ATOM 2418 C C . LYS A 1 297 ? -36.553 -14.297 19.119 1.00 52.09 297 LYS A C 1
ATOM 2420 O O . LYS A 1 297 ? -36.357 -14.664 20.276 1.00 52.09 297 LYS A O 1
ATOM 2425 N N . LEU A 1 298 ? -35.726 -13.479 18.475 1.00 54.50 298 LEU A N 1
ATOM 2426 C CA . LEU A 1 298 ? -34.651 -12.747 19.119 1.00 54.50 298 LEU A CA 1
ATOM 2427 C C . LEU A 1 298 ? -35.322 -11.816 20.119 1.00 54.50 298 LEU A C 1
ATOM 2429 O O . LEU A 1 298 ? -35.857 -10.770 19.757 1.00 54.50 298 LEU A O 1
ATOM 2433 N N . LYS A 1 299 ? -35.366 -12.243 21.383 1.00 57.75 299 LYS A N 1
ATOM 2434 C CA . LYS A 1 299 ? -35.743 -11.367 22.485 1.00 57.75 299 LYS A CA 1
ATOM 2435 C C . LYS A 1 299 ? -34.770 -10.191 22.498 1.00 57.75 299 LYS A C 1
ATOM 2437 O O . LYS A 1 299 ? -33.561 -10.415 22.438 1.00 57.75 299 LYS A O 1
ATOM 2442 N N . PRO A 1 300 ? -35.297 -8.973 22.685 1.00 59.22 300 PRO A N 1
ATOM 2443 C CA . PRO A 1 300 ? -34.565 -7.821 23.134 1.00 59.22 300 PRO A CA 1
ATOM 2444 C C . PRO A 1 300 ? -33.445 -8.116 24.121 1.00 59.22 300 PRO A C 1
ATOM 2446 O O . PRO A 1 300 ? -33.815 -8.208 25.288 1.00 59.22 300 PRO A O 1
ATOM 2449 N N . ASN A 1 301 ? -32.159 -8.270 23.782 1.00 59.38 301 ASN A N 1
ATOM 2450 C CA . ASN A 1 301 ? -31.137 -8.300 24.842 1.00 59.38 301 ASN A CA 1
ATOM 2451 C C . ASN A 1 301 ? -30.851 -6.856 25.277 1.00 59.38 301 ASN A C 1
ATOM 2453 O O . ASN A 1 301 ? -29.805 -6.277 24.998 1.00 59.38 301 ASN A O 1
ATOM 2457 N N . LEU A 1 302 ? -31.879 -6.228 25.845 1.00 70.31 302 LEU A N 1
ATOM 2458 C CA . LEU A 1 302 ? -31.840 -4.874 26.364 1.00 70.31 302 LEU A CA 1
ATOM 2459 C C . LEU A 1 302 ? -31.231 -4.950 27.759 1.00 70.31 302 LEU A C 1
ATOM 2461 O O . LEU A 1 302 ? -31.721 -5.694 28.609 1.00 70.31 302 LEU A O 1
ATOM 2465 N N . SER A 1 303 ? -30.169 -4.183 27.998 1.00 76.62 303 SER A N 1
ATOM 2466 C CA . SER A 1 303 ? -29.573 -4.098 29.329 1.00 76.62 303 SER A CA 1
ATOM 2467 C C . SER A 1 303 ? -30.603 -3.592 30.345 1.00 76.62 303 SER A C 1
ATOM 2469 O O . SER A 1 303 ? -31.490 -2.795 30.017 1.00 76.62 303 SER A O 1
ATOM 2471 N N . ASN A 1 304 ? -30.476 -4.030 31.601 1.00 73.88 304 ASN A N 1
ATOM 2472 C CA . ASN A 1 304 ? -31.346 -3.560 32.684 1.00 73.88 304 ASN A CA 1
ATOM 2473 C C . ASN A 1 304 ? -31.339 -2.028 32.799 1.00 73.88 304 ASN A C 1
ATOM 2475 O O . ASN A 1 304 ? -32.388 -1.432 33.036 1.00 73.88 304 ASN A O 1
ATOM 2479 N N . ASP A 1 305 ? -30.201 -1.386 32.531 1.00 75.75 305 ASP A N 1
ATOM 2480 C CA . ASP A 1 305 ? -30.079 0.073 32.526 1.00 75.75 305 ASP A CA 1
ATOM 2481 C C . ASP A 1 305 ? -30.937 0.725 31.441 1.00 75.75 305 ASP A C 1
ATOM 2483 O O . ASP A 1 305 ? -31.602 1.733 31.695 1.00 75.75 305 ASP A O 1
ATOM 2487 N N . TRP A 1 306 ? -30.993 0.129 30.246 1.00 79.50 306 TRP A N 1
ATOM 2488 C CA . TRP A 1 306 ? -31.836 0.625 29.161 1.00 79.50 306 TRP A CA 1
ATOM 2489 C C . TRP A 1 306 ? -33.320 0.508 29.520 1.00 79.50 306 TRP A C 1
ATOM 2491 O O . TRP A 1 306 ? -34.078 1.463 29.342 1.00 79.50 306 TRP A O 1
ATOM 2501 N N . ILE A 1 307 ? -33.725 -0.621 30.111 1.00 81.38 307 ILE A N 1
ATOM 2502 C CA . ILE A 1 307 ? -35.101 -0.856 30.574 1.00 81.38 307 ILE A CA 1
ATOM 2503 C C . ILE A 1 307 ? -35.480 0.132 31.690 1.00 81.38 307 ILE A C 1
ATOM 2505 O O . ILE A 1 307 ? -36.567 0.715 31.657 1.00 81.38 307 ILE A O 1
ATOM 2509 N N . CYS A 1 308 ? -34.592 0.360 32.661 1.00 81.25 308 CYS A N 1
ATOM 2510 C CA . CYS A 1 308 ? -34.799 1.322 33.744 1.00 81.25 308 CYS A CA 1
ATOM 2511 C C . CYS A 1 308 ? -34.914 2.757 33.216 1.00 81.25 308 CYS A C 1
ATOM 2513 O O . CYS A 1 308 ? -35.832 3.481 33.605 1.00 81.25 308 CYS A O 1
ATOM 2515 N N . SER A 1 309 ? -34.048 3.148 32.277 1.00 78.19 309 SER A N 1
ATOM 2516 C CA . SER A 1 309 ? -34.079 4.474 31.655 1.00 78.19 309 SER A CA 1
ATOM 2517 C C . SER A 1 309 ? -35.368 4.698 30.853 1.00 78.19 309 SER A C 1
ATOM 2519 O O . SER A 1 309 ? -35.973 5.771 30.931 1.00 78.19 309 SER A O 1
ATOM 2521 N N . LEU A 1 310 ? -35.856 3.670 30.149 1.00 80.62 310 LEU A N 1
ATOM 2522 C CA . LEU A 1 310 ? -37.123 3.739 29.420 1.00 80.62 310 LEU A CA 1
ATOM 2523 C C . LEU A 1 310 ? -38.320 3.912 30.362 1.00 80.62 310 LEU A C 1
ATOM 2525 O O . LEU A 1 310 ? -39.180 4.760 30.119 1.00 80.62 310 LEU A O 1
ATOM 2529 N N . LYS A 1 311 ? -38.360 3.146 31.461 1.00 83.44 311 LYS A N 1
ATOM 2530 C CA . LYS A 1 311 ? -39.416 3.251 32.481 1.00 83.44 311 LYS A CA 1
ATOM 2531 C C . LYS A 1 311 ? -39.458 4.645 33.106 1.00 83.44 311 LYS A C 1
ATOM 2533 O O . LYS A 1 311 ? -40.542 5.190 33.298 1.00 83.44 311 LYS A O 1
ATOM 2538 N N . LEU A 1 312 ? -38.295 5.237 33.374 1.00 81.50 312 LEU A N 1
ATOM 2539 C CA . LEU A 1 312 ? -38.182 6.591 33.923 1.00 81.50 312 LEU A CA 1
ATOM 2540 C C . LEU A 1 312 ? -38.709 7.652 32.948 1.00 81.50 312 LEU A C 1
ATOM 2542 O O . LEU A 1 312 ? -39.492 8.514 33.339 1.00 81.50 312 LEU A O 1
ATOM 2546 N N . ARG A 1 313 ? -38.353 7.551 31.661 1.00 79.69 313 ARG A N 1
ATOM 2547 C CA . ARG A 1 313 ? -38.842 8.474 30.621 1.00 79.69 313 ARG A CA 1
ATOM 2548 C C . ARG A 1 313 ? -40.350 8.364 30.403 1.00 79.69 313 ARG A C 1
ATOM 2550 O O . ARG A 1 313 ? -41.018 9.383 30.275 1.00 79.69 313 ARG A O 1
ATOM 2557 N N . LEU A 1 314 ? -40.899 7.149 30.407 1.00 80.50 314 LEU A N 1
ATOM 2558 C CA . LEU A 1 314 ? -42.344 6.933 30.277 1.00 80.50 314 LEU A CA 1
ATOM 2559 C C . LEU A 1 314 ? -43.126 7.442 31.495 1.00 80.50 314 LEU A C 1
ATOM 2561 O O . LEU A 1 314 ? -44.246 7.919 31.338 1.00 80.50 314 LEU A O 1
ATOM 2565 N N . LYS A 1 315 ? -42.540 7.373 32.696 1.00 77.31 315 LYS A N 1
ATOM 2566 C CA . LYS A 1 315 ? -43.148 7.915 33.918 1.00 77.31 315 LYS A CA 1
ATOM 2567 C C . LYS A 1 315 ? -43.159 9.448 33.922 1.00 77.31 315 LYS A C 1
ATOM 2569 O O . LYS A 1 315 ? -44.141 10.032 34.359 1.00 77.31 315 LYS A O 1
ATOM 2574 N N . ASN A 1 316 ? -42.116 10.082 33.386 1.00 69.88 316 ASN A N 1
ATOM 2575 C CA . ASN A 1 316 ? -42.012 11.544 33.320 1.00 69.88 316 ASN A CA 1
ATOM 2576 C C . ASN A 1 316 ? -42.855 12.179 32.202 1.00 69.88 316 ASN A C 1
ATOM 2578 O O . ASN A 1 316 ? -43.221 13.338 32.320 1.00 69.88 316 ASN A O 1
ATOM 2582 N N . ASN A 1 317 ? -43.201 11.428 31.152 1.00 59.66 317 ASN A N 1
ATOM 2583 C CA . ASN A 1 317 ? -44.089 11.890 30.074 1.00 59.66 317 ASN A CA 1
ATOM 2584 C C . ASN A 1 317 ? -45.591 11.723 30.391 1.00 59.66 317 ASN A C 1
ATOM 2586 O O . ASN A 1 317 ? -46.423 11.873 29.500 1.00 59.66 317 ASN A O 1
ATOM 2590 N N . ARG A 1 318 ? -45.947 11.360 31.631 1.00 56.12 318 ARG A N 1
ATOM 2591 C CA . ARG A 1 318 ? -47.338 11.218 32.100 1.00 56.12 318 ARG A CA 1
ATOM 2592 C C . ARG A 1 318 ? -47.812 12.360 33.013 1.00 56.12 318 ARG A C 1
ATOM 2594 O O . ARG A 1 318 ? -48.892 12.226 33.580 1.00 56.12 318 ARG A O 1
ATOM 2601 N N . ASN A 1 319 ? -47.040 13.446 33.124 1.00 44.81 319 ASN A N 1
ATOM 2602 C CA . ASN A 1 319 ? -47.435 14.673 33.824 1.00 44.81 319 ASN A CA 1
ATOM 2603 C C . ASN A 1 319 ? -47.718 15.801 32.840 1.00 44.81 319 ASN A C 1
ATOM 2605 O O . ASN A 1 319 ? -46.838 16.044 31.982 1.00 44.81 319 ASN A O 1
#

Foldseek 3Di:
DDDDDDDPDDDPPPDDPPQFLDDAPPDGDGDPDDDDPVVVVLSVLLVVLLVVLLVLLVVLLVQLLVVLPPPDDFLQPDDQDADPDADDPVNLQVSLVSLVVNVVVDPPVSVLVSLLRSLLNSLLSLLVSLVVCPPPDLRSSLSSLLSSVSSLVNSLVRNLSSCVPPPCSVVSNVSSVVSNLVSCLVRPLVVCVVSLVVCCVRPDPSSVVSVVSNVVVVVVVVVVVVVVVVVPDDDDDDDDDDDDDDDPVVVVVVVVPDDDDDDDDDDDPPDVVVVVVVVVVVVVVVVVVPPPDDPPPPPPPDDPVNVVVVVVVVVVVPD